Protein AF-A0A803LY29-F1 (afdb_monomer_lite)

Structure (mmCIF, N/CA/C/O backbone):
data_AF-A0A803LY29-F1
#
_entry.id   AF-A0A803LY29-F1
#
loop_
_atom_site.group_PDB
_atom_site.id
_atom_site.type_symbol
_atom_site.label_atom_id
_atom_site.label_alt_id
_atom_site.label_comp_id
_atom_site.label_asym_id
_atom_site.label_entity_id
_atom_site.label_seq_id
_atom_site.pdbx_PDB_ins_code
_atom_site.Cartn_x
_atom_site.Cartn_y
_atom_site.Cartn_z
_atom_site.occupancy
_atom_site.B_iso_or_equiv
_atom_site.auth_seq_id
_atom_site.auth_comp_id
_atom_site.auth_asym_id
_atom_site.auth_atom_id
_atom_site.pdbx_PDB_model_num
ATOM 1 N N . MET A 1 1 ? -9.424 -50.291 46.689 1.00 38.50 1 MET A N 1
ATOM 2 C CA . MET A 1 1 ? -8.824 -49.105 46.039 1.00 38.50 1 MET A CA 1
ATOM 3 C C . MET A 1 1 ? -9.800 -47.953 46.210 1.00 38.50 1 MET A C 1
ATOM 5 O O . MET A 1 1 ? -10.903 -48.041 45.690 1.00 38.50 1 MET A O 1
ATOM 9 N N . ALA A 1 2 ? -9.465 -46.958 47.032 1.00 43.91 2 ALA A N 1
ATOM 10 C CA . ALA A 1 2 ? -10.332 -45.805 47.267 1.00 43.91 2 ALA A CA 1
ATOM 11 C C . ALA A 1 2 ? -10.170 -44.803 46.112 1.00 43.91 2 ALA A C 1
ATOM 13 O O . ALA A 1 2 ? -9.051 -44.412 45.787 1.00 43.91 2 ALA A O 1
ATOM 14 N N . SER A 1 3 ? -11.280 -44.444 45.467 1.00 51.31 3 SER A N 1
ATOM 15 C CA . SER A 1 3 ? -11.329 -43.456 44.386 1.00 51.31 3 SER A CA 1
ATOM 16 C C . SER A 1 3 ? -11.208 -42.050 44.977 1.00 51.31 3 SER A C 1
ATOM 18 O O . SER A 1 3 ? -12.066 -41.623 45.750 1.00 51.31 3 SER A O 1
ATOM 20 N N . TYR A 1 4 ? -10.135 -41.337 44.639 1.00 46.19 4 TYR A N 1
ATOM 21 C CA . TYR A 1 4 ? -9.941 -39.940 45.018 1.00 46.19 4 TYR A CA 1
ATOM 22 C C . TYR A 1 4 ? -10.707 -39.036 44.042 1.00 46.19 4 TYR A C 1
ATOM 24 O O . TYR A 1 4 ? -10.319 -38.890 42.885 1.00 46.19 4 TYR A O 1
ATOM 32 N N . HIS A 1 5 ? -11.793 -38.408 44.502 1.00 52.47 5 HIS A N 1
ATOM 33 C CA . HIS A 1 5 ? -12.461 -37.337 43.759 1.00 52.47 5 HIS A CA 1
ATOM 34 C C . HIS A 1 5 ? -11.762 -35.998 44.014 1.00 52.47 5 HIS A C 1
ATOM 36 O O . HIS A 1 5 ? -11.976 -35.357 45.043 1.00 52.47 5 HIS A O 1
ATOM 42 N N . THR A 1 6 ? -10.968 -35.542 43.048 1.00 51.88 6 THR A N 1
ATOM 43 C CA . THR A 1 6 ? -10.468 -34.163 43.006 1.00 51.88 6 THR A CA 1
ATOM 44 C C . THR A 1 6 ? -11.621 -33.232 42.632 1.00 51.88 6 THR A C 1
ATOM 46 O O . THR A 1 6 ? -11.997 -33.130 41.467 1.00 51.88 6 THR A O 1
ATOM 49 N N . ARG A 1 7 ? -12.219 -32.559 43.622 1.00 51.88 7 ARG A N 1
ATOM 50 C CA . ARG A 1 7 ? -13.145 -31.443 43.383 1.00 51.88 7 ARG A CA 1
ATOM 51 C C . ARG A 1 7 ? -12.328 -30.191 43.065 1.00 51.88 7 ARG A C 1
ATOM 53 O O . ARG A 1 7 ? -11.614 -29.679 43.921 1.00 51.88 7 ARG A O 1
ATOM 60 N N . SER A 1 8 ? -12.423 -29.710 41.832 1.00 51.84 8 SER A N 1
ATOM 61 C CA . SER A 1 8 ? -11.863 -28.430 41.402 1.00 51.84 8 SER A CA 1
ATOM 62 C C . SER A 1 8 ? -12.615 -27.277 42.070 1.00 51.84 8 SER A C 1
ATOM 64 O O . SER A 1 8 ? -13.803 -27.081 41.819 1.00 51.84 8 SER A O 1
ATOM 66 N N . PHE A 1 9 ? -11.925 -26.511 42.912 1.00 40.66 9 PHE A N 1
ATOM 67 C CA . PHE A 1 9 ? -12.423 -25.249 43.448 1.00 40.66 9 PHE A CA 1
ATOM 68 C C . PHE A 1 9 ? -12.192 -24.147 42.410 1.00 40.66 9 PHE A C 1
ATOM 70 O O . PHE A 1 9 ? -11.068 -23.690 42.214 1.00 40.66 9 PHE A O 1
ATOM 77 N N . SER A 1 10 ? -13.250 -23.725 41.723 1.00 50.66 10 SER A N 1
ATOM 78 C CA . SER A 1 10 ? -13.249 -22.468 40.979 1.00 50.66 10 SER A CA 1
ATOM 79 C C . SER A 1 10 ? -13.282 -21.316 41.982 1.00 50.66 10 SER A C 1
ATOM 81 O O . SER A 1 10 ? -14.283 -21.126 42.674 1.00 50.66 10 SER A O 1
ATOM 83 N N . PHE A 1 11 ? -12.185 -20.564 42.084 1.00 45.72 11 PHE A N 1
ATOM 84 C CA . PHE A 1 11 ? -12.182 -19.283 42.788 1.00 45.72 11 PHE A CA 1
ATOM 85 C C . PHE A 1 11 ? -13.190 -18.331 42.121 1.00 45.72 11 PHE A C 1
ATOM 87 O O . PHE A 1 11 ? -13.297 -18.341 40.889 1.00 45.72 11 PHE A O 1
ATOM 94 N N . PRO A 1 12 ? -13.919 -17.498 42.887 1.00 48.72 12 PRO A N 1
ATOM 95 C CA . PRO A 1 12 ? -14.743 -16.457 42.296 1.00 48.72 12 PRO A CA 1
ATOM 96 C C . PRO A 1 12 ? -13.843 -15.543 41.463 1.00 48.72 12 PRO A C 1
ATOM 98 O O . PRO A 1 12 ? -12.815 -15.058 41.941 1.00 48.72 12 PRO A O 1
ATOM 101 N N . SER A 1 13 ? -14.217 -15.314 40.206 1.00 52.94 13 SER A N 1
ATOM 102 C CA . SER A 1 13 ? -13.643 -14.207 39.447 1.00 52.94 13 SER A CA 1
ATOM 103 C C . SER A 1 13 ? -14.128 -12.931 40.125 1.00 52.94 13 SER A C 1
ATOM 105 O O . SER A 1 13 ? -15.310 -12.624 40.043 1.00 52.94 13 SER A O 1
ATOM 107 N N . ASN A 1 14 ? -13.249 -12.232 40.846 1.00 50.88 14 ASN A N 1
ATOM 108 C CA . ASN A 1 14 ? -13.578 -10.925 41.412 1.00 50.88 14 ASN A CA 1
ATOM 109 C C . ASN A 1 14 ? -13.802 -9.953 40.247 1.00 50.88 14 ASN A C 1
ATOM 111 O O . ASN A 1 14 ? -12.846 -9.412 39.680 1.00 50.88 14 ASN A O 1
ATOM 115 N N . SER A 1 15 ? -15.063 -9.791 39.853 1.00 63.12 15 SER A N 1
ATOM 116 C CA . SER A 1 15 ? -15.515 -8.754 38.938 1.00 63.12 15 SER A CA 1
ATOM 117 C C . SER A 1 15 ? -15.101 -7.394 39.490 1.00 63.12 15 SER A C 1
ATOM 119 O O . SER A 1 15 ? -15.119 -7.146 40.694 1.00 63.12 15 SER A O 1
ATOM 121 N N . HIS A 1 16 ? -14.645 -6.505 38.609 1.00 69.81 16 HIS A N 1
ATOM 122 C CA . HIS A 1 16 ? -14.279 -5.154 39.020 1.00 69.81 16 HIS A CA 1
ATOM 123 C C . HIS A 1 16 ? -15.532 -4.446 39.575 1.00 69.81 16 HIS A C 1
ATOM 125 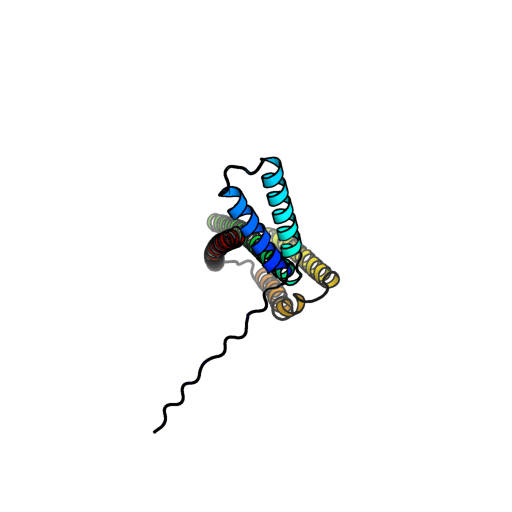O O . HIS A 1 16 ? -16.585 -4.579 38.953 1.00 69.81 16 HIS A O 1
ATOM 131 N N . PRO A 1 17 ? -15.455 -3.655 40.662 1.00 76.81 17 PRO A N 1
ATOM 132 C CA . PRO A 1 17 ? -16.630 -3.015 41.274 1.00 76.81 17 PRO A CA 1
ATOM 133 C C . PRO A 1 17 ? -17.451 -2.170 40.283 1.00 76.81 17 PRO A C 1
ATOM 135 O O . PRO A 1 17 ? -18.675 -2.169 40.316 1.00 76.81 17 PRO A O 1
ATOM 138 N N . VAL A 1 18 ? -16.781 -1.528 39.322 1.00 78.31 18 VAL A N 1
ATOM 139 C CA . VAL A 1 18 ? -17.427 -0.776 38.225 1.00 78.31 18 VAL A CA 1
ATOM 140 C C . VAL A 1 18 ? -18.184 -1.692 37.241 1.00 78.31 18 VAL A C 1
ATOM 142 O O . VAL A 1 18 ? -19.203 -1.294 36.691 1.00 78.31 18 VAL A O 1
ATOM 145 N N . SER A 1 19 ? -17.725 -2.932 37.036 1.00 78.69 19 SER A N 1
ATOM 146 C CA . SER A 1 19 ? -18.429 -3.934 36.217 1.00 78.69 19 SER A CA 1
ATOM 147 C C . SER A 1 19 ? -19.727 -4.379 36.888 1.00 78.69 19 SER A C 1
ATOM 149 O O . SER A 1 19 ? -20.761 -4.461 36.236 1.00 78.69 19 SER A O 1
ATOM 151 N N . GLU A 1 20 ? -19.685 -4.614 38.202 1.00 81.75 20 GLU A N 1
ATOM 152 C CA . GLU A 1 20 ? -20.873 -4.982 38.980 1.00 81.75 20 GLU A CA 1
ATOM 153 C C . GLU A 1 20 ? -21.888 -3.840 39.034 1.00 81.75 20 GLU A C 1
ATOM 155 O O . GLU A 1 20 ? -23.093 -4.071 38.953 1.00 81.75 20 GLU A O 1
ATOM 160 N N . GLN A 1 21 ? -21.413 -2.595 39.123 1.00 83.94 21 GLN A N 1
ATOM 161 C CA . GLN A 1 21 ? -22.268 -1.413 39.086 1.00 83.94 21 GLN A CA 1
ATOM 162 C C . GLN A 1 21 ? -22.980 -1.263 37.733 1.00 83.94 21 GLN A C 1
ATOM 164 O O . GLN A 1 21 ? -24.170 -0.940 37.707 1.00 83.94 21 GLN A O 1
ATOM 169 N N . LEU A 1 22 ? -22.294 -1.554 36.623 1.00 84.25 22 LEU A N 1
ATOM 170 C CA . LEU A 1 22 ? -22.880 -1.551 35.280 1.00 84.25 22 LEU A CA 1
ATOM 171 C C . LEU A 1 22 ? -23.991 -2.608 35.183 1.00 84.25 22 LEU A C 1
ATOM 173 O O . LEU A 1 22 ? -25.126 -2.272 34.836 1.00 84.25 22 LEU A O 1
ATOM 177 N N . ASP A 1 23 ? -23.709 -3.847 35.594 1.00 83.75 23 ASP A N 1
ATOM 178 C CA . ASP A 1 23 ? -24.695 -4.936 35.616 1.00 83.75 23 ASP A CA 1
ATOM 179 C C . ASP A 1 23 ? -25.910 -4.600 36.496 1.00 83.75 23 ASP A C 1
ATOM 181 O O . ASP A 1 23 ? -27.056 -4.878 36.129 1.00 83.75 23 ASP A O 1
ATOM 185 N N . GLN A 1 24 ? -25.697 -3.948 37.642 1.00 86.38 24 GLN A N 1
ATOM 186 C CA . GLN A 1 24 ? -26.779 -3.492 38.517 1.00 86.38 24 GLN A CA 1
ATOM 187 C C . GLN A 1 24 ? -27.657 -2.419 37.860 1.00 86.38 24 GLN A C 1
ATOM 189 O O . GLN A 1 24 ? -28.885 -2.524 37.929 1.00 86.38 24 GLN A O 1
ATOM 194 N N . GLN A 1 25 ? -27.074 -1.408 37.199 1.00 85.38 25 GLN A N 1
ATOM 195 C CA . GLN A 1 25 ? -27.858 -0.386 36.488 1.00 85.38 25 GLN A CA 1
ATOM 196 C C . GLN A 1 25 ? -28.645 -0.989 35.317 1.00 85.38 25 GLN A C 1
ATOM 198 O O . GLN A 1 25 ? -29.806 -0.635 35.102 1.00 85.38 25 GLN A O 1
ATOM 203 N N . LEU A 1 26 ? -28.056 -1.955 34.610 1.00 85.94 26 LEU A N 1
ATOM 204 C CA . LEU A 1 26 ? -28.683 -2.650 33.487 1.00 85.94 26 LEU A CA 1
ATOM 205 C C . LEU A 1 26 ? -29.868 -3.512 33.957 1.00 85.94 26 LEU A C 1
ATOM 207 O O . LEU A 1 26 ? -30.968 -3.424 33.407 1.00 85.94 26 LEU A O 1
ATOM 211 N N . ASN A 1 27 ? -29.692 -4.264 35.046 1.00 85.38 27 ASN A N 1
ATOM 212 C CA . ASN A 1 27 ? -30.761 -5.048 35.672 1.00 85.38 27 ASN A CA 1
ATOM 213 C C . ASN A 1 27 ? -31.883 -4.165 36.240 1.00 85.38 27 ASN A C 1
ATOM 215 O O . ASN A 1 27 ? -33.065 -4.511 36.135 1.00 85.38 27 ASN A O 1
ATOM 219 N N . ARG A 1 28 ? -31.543 -2.995 36.793 1.00 84.81 28 ARG A N 1
ATOM 220 C CA . ARG A 1 28 ? -32.516 -2.013 37.288 1.00 84.81 28 ARG A CA 1
ATOM 221 C C . ARG A 1 28 ? -33.359 -1.418 36.157 1.00 84.81 28 ARG A C 1
ATOM 223 O O . ARG A 1 28 ? -34.580 -1.355 36.293 1.00 84.81 28 ARG A O 1
ATOM 230 N N . LEU A 1 29 ? -32.735 -1.027 35.043 1.00 83.44 29 LEU A N 1
ATOM 231 C CA . LEU A 1 29 ? -33.421 -0.548 33.833 1.00 83.44 29 LEU A CA 1
ATOM 232 C C . LEU A 1 29 ? -34.319 -1.624 33.217 1.00 83.44 29 LEU A C 1
ATOM 234 O O . LEU A 1 29 ? -35.464 -1.359 32.854 1.00 83.44 29 LEU A O 1
ATOM 238 N N . ARG A 1 30 ? -33.828 -2.863 33.154 1.00 84.06 30 ARG A N 1
ATOM 239 C CA . ARG A 1 30 ? -34.608 -3.999 32.656 1.00 84.06 30 ARG A CA 1
ATOM 240 C C . ARG A 1 30 ? -35.841 -4.265 33.522 1.00 84.06 30 ARG A C 1
ATOM 242 O O . ARG A 1 30 ? -36.924 -4.509 32.994 1.00 84.06 30 ARG A O 1
ATOM 249 N N . SER A 1 31 ? -35.697 -4.156 34.842 1.00 81.75 31 SER A N 1
ATOM 250 C CA . SER A 1 31 ? -36.802 -4.316 35.795 1.00 81.75 31 SER A CA 1
ATOM 251 C C . SER A 1 31 ? -37.818 -3.171 35.711 1.00 81.75 31 SER A C 1
ATOM 253 O O . SER A 1 31 ? -39.023 -3.407 35.783 1.00 81.75 31 SER A O 1
ATOM 255 N N . SER A 1 32 ? -37.365 -1.929 35.504 1.00 77.44 32 SER A N 1
ATOM 256 C CA . SER A 1 32 ? -38.250 -0.761 35.385 1.00 77.44 32 SER A CA 1
ATOM 257 C C . SER A 1 32 ? -39.019 -0.710 34.062 1.00 77.44 32 SER A C 1
ATOM 259 O O . SER A 1 32 ? -40.084 -0.090 34.002 1.00 77.44 32 SER A O 1
ATOM 261 N N . GLN A 1 33 ? -38.523 -1.388 33.021 1.00 72.88 33 GLN A N 1
ATOM 262 C CA . GLN A 1 33 ? -39.220 -1.550 31.746 1.00 72.88 33 GLN A CA 1
ATOM 263 C C . GLN A 1 33 ? -40.390 -2.541 31.821 1.00 72.88 33 GLN A C 1
ATOM 265 O O . GLN A 1 33 ? -41.399 -2.325 31.153 1.00 72.88 33 GLN A O 1
ATOM 270 N N . ALA A 1 34 ? -40.281 -3.586 32.646 1.00 69.81 34 ALA A N 1
ATOM 271 C CA . ALA A 1 34 ? -41.358 -4.555 32.867 1.00 69.81 34 ALA A CA 1
ATOM 272 C C . ALA A 1 34 ? -42.511 -3.994 33.727 1.00 69.81 34 ALA A C 1
ATOM 274 O O . ALA A 1 34 ? -43.627 -4.506 33.678 1.00 69.81 34 ALA A O 1
ATOM 275 N N . ALA A 1 35 ? -42.262 -2.933 34.500 1.00 63.16 35 ALA A N 1
ATOM 276 C CA . ALA A 1 35 ? -43.269 -2.275 35.324 1.00 63.16 35 ALA A CA 1
ATOM 277 C C . ALA A 1 35 ? -44.030 -1.196 34.528 1.00 63.16 35 ALA A C 1
ATOM 279 O O . ALA A 1 35 ? -43.459 -0.178 34.133 1.00 63.16 35 ALA A O 1
ATOM 280 N N . SER A 1 36 ? -45.342 -1.374 34.339 1.00 58.62 36 SER A N 1
ATOM 281 C CA . SER A 1 36 ? -46.211 -0.433 33.603 1.00 58.62 36 SER A CA 1
ATOM 282 C C . SER A 1 36 ? -46.410 0.942 34.269 1.00 58.62 36 SER A C 1
ATOM 284 O O . SER A 1 36 ? -47.064 1.800 33.687 1.00 58.62 36 SER A O 1
ATOM 286 N N . THR A 1 37 ? -45.861 1.182 35.465 1.00 60.38 37 THR A N 1
ATOM 287 C CA . THR A 1 37 ? -46.111 2.380 36.294 1.00 60.38 37 THR A CA 1
ATOM 288 C C . THR A 1 37 ? -44.952 3.385 36.349 1.00 60.38 37 THR A C 1
ATOM 290 O O . THR A 1 37 ? -45.083 4.430 36.985 1.00 60.38 37 THR A O 1
ATOM 293 N N . SER A 1 38 ? -43.811 3.114 35.706 1.00 67.19 38 SER A N 1
ATOM 294 C CA . SER A 1 38 ? -42.634 3.995 35.769 1.00 67.19 38 SER A CA 1
ATOM 295 C C . SER A 1 38 ? -42.762 5.211 34.835 1.00 67.19 38 SER A C 1
ATOM 297 O O . SER A 1 38 ? -43.012 5.079 33.633 1.00 67.19 38 SER A O 1
ATOM 299 N N . SER A 1 39 ? -42.578 6.418 35.386 1.00 77.62 39 SER A N 1
ATOM 300 C CA . SER A 1 39 ? -42.649 7.673 34.625 1.00 77.62 39 SER A CA 1
ATOM 301 C C . SER A 1 39 ? -41.513 7.769 33.601 1.00 77.62 39 SER A C 1
ATOM 303 O O . SER A 1 39 ? -40.405 7.276 33.832 1.00 77.62 39 SER A O 1
ATOM 305 N N . LEU A 1 40 ? -41.745 8.476 32.491 1.00 81.06 40 LEU A N 1
ATOM 306 C CA . LEU A 1 40 ? -40.713 8.727 31.474 1.00 81.06 40 LEU A CA 1
ATOM 307 C C . LEU A 1 40 ? -39.451 9.376 32.065 1.00 81.06 40 LEU A C 1
ATOM 309 O O . LEU A 1 40 ? -38.340 9.013 31.690 1.00 81.06 40 LEU A O 1
ATOM 313 N N . THR A 1 41 ? -39.609 10.273 33.041 1.00 81.56 41 THR A N 1
ATOM 314 C CA . THR A 1 41 ? -38.492 10.930 33.737 1.00 81.56 41 THR A CA 1
ATOM 315 C C . THR A 1 41 ? -37.609 9.941 34.499 1.00 81.56 41 THR A C 1
ATOM 317 O O . THR A 1 41 ? -36.389 10.046 34.425 1.00 81.56 41 THR A O 1
ATOM 320 N N . SER A 1 42 ? -38.199 8.936 35.155 1.00 79.62 42 SER A N 1
ATOM 321 C CA . SER A 1 42 ? -37.455 7.896 35.883 1.00 79.62 42 SER A CA 1
ATOM 322 C C . SER A 1 42 ? -36.725 6.903 34.964 1.00 79.62 42 SER A C 1
ATOM 324 O O . SER A 1 42 ? -35.670 6.377 35.320 1.00 79.62 42 SER A O 1
ATOM 326 N N . LYS A 1 43 ? -37.251 6.671 33.751 1.00 82.75 43 LYS A N 1
ATOM 327 C CA . LYS A 1 43 ? -36.581 5.865 32.716 1.00 82.75 43 LYS A CA 1
ATOM 328 C C . LYS A 1 43 ? -35.385 6.606 32.119 1.00 82.75 43 LYS A C 1
ATOM 330 O O . LYS A 1 43 ? -34.317 6.018 31.979 1.00 82.75 43 LYS A O 1
ATOM 335 N N . LEU A 1 44 ? -35.550 7.896 31.816 1.00 84.12 44 LEU A N 1
ATOM 336 C CA . LEU A 1 44 ? -34.475 8.746 31.294 1.00 84.12 44 LEU A CA 1
ATOM 337 C C . LEU A 1 44 ? -33.352 8.951 32.318 1.00 84.12 44 LEU A C 1
ATOM 339 O O . LEU A 1 44 ? -32.183 8.910 31.942 1.00 84.12 44 LEU A O 1
ATOM 343 N N . SER A 1 45 ? -33.678 9.110 33.605 1.00 86.00 45 SER A N 1
ATOM 344 C CA . SER A 1 45 ? -32.658 9.197 34.655 1.00 86.00 45 SER A CA 1
ATOM 345 C C . SER A 1 45 ? -31.875 7.890 34.796 1.00 86.00 45 SER A C 1
ATOM 347 O O . SER A 1 45 ? -30.652 7.926 34.832 1.00 86.00 45 SER A O 1
ATOM 349 N N . GLY A 1 46 ? -32.556 6.736 34.781 1.00 85.56 46 GLY A N 1
ATOM 350 C CA . GLY A 1 46 ? -31.885 5.432 34.814 1.00 85.56 46 GLY A CA 1
ATOM 351 C C . GLY A 1 46 ? -30.969 5.207 33.608 1.00 85.56 46 GLY A C 1
ATOM 352 O O . GLY A 1 46 ? -29.861 4.704 33.767 1.00 85.56 46 GLY A O 1
ATOM 353 N N . LEU A 1 47 ? -31.396 5.630 32.412 1.00 87.31 47 LEU A N 1
ATOM 354 C CA . LEU A 1 47 ? -30.568 5.576 31.205 1.00 87.31 47 LEU A CA 1
ATOM 355 C C . LEU A 1 47 ? -29.317 6.450 31.349 1.00 87.31 47 LEU A C 1
ATOM 357 O O . LEU A 1 47 ? -28.216 6.000 31.055 1.00 87.31 47 LEU A O 1
ATOM 361 N N . ASN A 1 48 ? -29.474 7.676 31.845 1.00 88.81 48 ASN A N 1
ATOM 362 C CA . ASN A 1 48 ? -28.358 8.586 32.086 1.00 88.81 48 ASN A CA 1
ATOM 363 C C . ASN A 1 48 ? -27.351 8.022 33.106 1.00 88.81 48 ASN A C 1
ATOM 365 O O . ASN A 1 48 ? -26.143 8.124 32.901 1.00 88.81 48 ASN A O 1
ATOM 369 N N . ASP A 1 49 ? -27.834 7.385 34.175 1.00 88.81 49 ASP A N 1
ATOM 370 C CA . ASP A 1 49 ? -26.982 6.744 35.183 1.00 88.81 49 ASP A CA 1
ATOM 371 C C . ASP A 1 49 ? -26.229 5.530 34.610 1.00 88.81 49 ASP A C 1
ATOM 373 O O . ASP A 1 49 ? -25.052 5.329 34.918 1.00 88.81 49 ASP A O 1
ATOM 377 N N . LEU A 1 50 ? -26.862 4.759 33.716 1.00 89.12 50 LEU A N 1
ATOM 378 C CA . LEU A 1 50 ? -26.193 3.691 32.969 1.00 89.12 50 LEU A CA 1
ATOM 379 C C . LEU A 1 50 ? -25.094 4.251 32.056 1.00 89.12 50 LEU A C 1
ATOM 381 O O . LEU A 1 50 ? -23.985 3.723 32.067 1.00 89.12 50 LEU A O 1
ATOM 385 N N . TYR A 1 51 ? -25.366 5.323 31.304 1.00 86.81 51 TYR A N 1
ATOM 386 C CA . TYR A 1 51 ? -24.366 5.950 30.430 1.00 86.81 51 TYR A CA 1
ATOM 387 C C . TYR A 1 51 ? -23.155 6.473 31.212 1.00 86.81 51 TYR A C 1
ATOM 389 O O . TYR A 1 51 ? -22.026 6.245 30.783 1.00 86.81 51 TYR A O 1
ATOM 397 N N . LYS A 1 52 ? -23.361 7.081 32.389 1.00 90.00 52 LYS A N 1
ATOM 398 C CA . LYS A 1 52 ? -22.257 7.460 33.290 1.00 90.00 52 LYS A CA 1
ATOM 399 C C . LYS A 1 52 ? -21.434 6.252 33.734 1.00 90.00 52 LYS A C 1
ATOM 401 O O . LYS A 1 52 ? -20.210 6.300 33.722 1.00 90.00 52 LYS A O 1
ATOM 406 N N . CYS A 1 53 ? -22.099 5.154 34.091 1.00 85.94 53 CYS A N 1
ATOM 407 C CA . CYS A 1 53 ? -21.420 3.939 34.533 1.00 85.94 53 CYS A CA 1
ATOM 408 C C . CYS A 1 53 ? -20.619 3.274 33.396 1.00 85.94 53 CYS A C 1
ATOM 410 O O . CYS A 1 53 ? -19.504 2.804 33.611 1.00 85.94 53 CYS A O 1
ATOM 412 N N . VAL A 1 54 ? -21.144 3.293 32.166 1.00 86.50 54 VAL A N 1
ATOM 413 C CA . VAL A 1 54 ? -20.424 2.848 30.961 1.00 86.50 54 VAL A CA 1
ATOM 414 C C . VAL A 1 54 ? -19.212 3.736 30.686 1.00 86.50 54 VAL A C 1
ATOM 416 O O . VAL A 1 54 ? -18.142 3.221 30.374 1.00 86.50 54 VAL A O 1
ATOM 419 N N . GLU A 1 55 ? -19.341 5.054 30.825 1.00 85.56 55 GLU A N 1
ATOM 420 C CA . GLU A 1 55 ? -18.223 5.983 30.656 1.00 85.56 55 GLU A CA 1
ATOM 421 C C . GLU A 1 55 ? -17.103 5.719 31.676 1.00 85.56 55 GLU A C 1
ATOM 423 O O . GLU A 1 55 ? -15.945 5.558 31.287 1.00 85.56 55 GLU A O 1
ATOM 428 N N . GLU A 1 56 ? -17.438 5.563 32.959 1.00 87.38 56 GLU A N 1
ATOM 429 C CA . GLU A 1 56 ? -16.481 5.178 34.008 1.00 87.38 56 GLU A CA 1
ATOM 430 C C . GLU A 1 56 ? -15.837 3.809 33.733 1.00 87.38 56 GLU A C 1
ATOM 432 O O . GLU A 1 56 ? -14.630 3.625 33.922 1.00 87.38 56 GLU A O 1
ATOM 437 N N . PHE A 1 57 ? -16.613 2.847 33.226 1.00 83.69 57 PHE A N 1
ATOM 438 C CA . PHE A 1 57 ? -16.107 1.536 32.829 1.00 83.69 57 PHE A CA 1
ATOM 439 C C . PHE A 1 57 ? -15.128 1.626 31.650 1.00 83.69 57 PHE A C 1
ATOM 441 O O . PHE A 1 57 ? -14.091 0.959 31.648 1.00 83.69 57 PHE A O 1
ATOM 448 N N . LEU A 1 58 ? -15.405 2.463 30.650 1.00 82.19 58 LEU A N 1
ATOM 449 C CA . LEU A 1 58 ? -14.512 2.686 29.510 1.00 82.19 58 LEU A CA 1
ATOM 450 C C . LEU A 1 58 ? -13.227 3.421 29.914 1.00 82.19 58 LEU A C 1
ATOM 452 O O . LEU A 1 58 ? -12.171 3.158 29.337 1.00 82.19 58 LEU A O 1
ATOM 456 N N . GLN A 1 59 ? -13.287 4.290 30.928 1.00 84.00 59 GLN A N 1
ATOM 457 C CA . GLN A 1 59 ? -12.123 4.998 31.469 1.00 84.00 59 GLN A CA 1
ATOM 458 C C . GLN A 1 59 ? -11.160 4.098 32.260 1.00 84.00 59 GLN A C 1
ATOM 460 O O . GLN A 1 59 ? -10.027 4.504 32.528 1.00 84.00 59 GLN A O 1
ATOM 465 N N . LEU A 1 60 ? -11.551 2.863 32.602 1.00 85.62 60 LEU A N 1
ATOM 466 C CA . LEU A 1 60 ? -10.659 1.924 33.282 1.00 85.62 60 LEU A CA 1
ATOM 467 C C . LEU A 1 60 ? -9.376 1.697 32.461 1.00 85.62 60 LEU A C 1
ATOM 469 O O . LEU A 1 60 ? -9.460 1.382 31.270 1.00 85.62 60 LEU A O 1
ATOM 473 N N . PRO A 1 61 ? -8.176 1.735 33.080 1.00 79.38 61 PRO A N 1
ATOM 474 C CA . PRO A 1 61 ? -6.906 1.638 32.355 1.00 79.38 61 PRO A CA 1
ATOM 475 C C . PRO A 1 61 ? -6.772 0.387 31.480 1.00 79.38 61 PRO A C 1
ATOM 477 O O . PRO A 1 61 ? -6.091 0.409 30.458 1.00 79.38 61 PRO A O 1
ATOM 480 N N . LYS A 1 62 ? -7.405 -0.723 31.882 1.00 77.12 62 LYS A N 1
ATOM 481 C CA . LYS A 1 62 ? -7.426 -1.966 31.098 1.00 77.12 62 LYS A CA 1
ATOM 482 C C . LYS A 1 62 ? -8.215 -1.792 29.796 1.00 77.12 62 LYS A C 1
ATOM 484 O O . LYS A 1 62 ? -7.734 -2.204 28.747 1.00 77.12 62 LYS A O 1
ATOM 489 N N . ASN A 1 63 ? -9.365 -1.128 29.858 1.00 76.75 63 ASN A N 1
ATOM 490 C CA . ASN A 1 63 ? -10.262 -0.925 28.724 1.00 76.75 63 ASN A CA 1
ATOM 491 C C . ASN A 1 63 ? -9.736 0.177 27.792 1.00 76.75 63 ASN A C 1
ATOM 493 O O . ASN A 1 63 ? -9.693 -0.029 26.580 1.00 76.75 63 ASN A O 1
ATOM 497 N N . GLN A 1 64 ? -9.204 1.278 28.341 1.00 80.06 64 GLN A N 1
ATOM 498 C CA . GLN A 1 64 ? -8.505 2.304 27.553 1.00 80.06 64 GLN A CA 1
ATOM 499 C C . GLN A 1 64 ? -7.319 1.736 26.773 1.00 80.06 64 GLN A C 1
ATOM 501 O O . GLN A 1 64 ? -7.140 2.077 25.605 1.00 80.06 64 GLN A O 1
ATOM 506 N N . LYS A 1 65 ? -6.510 0.859 27.385 1.00 77.62 65 LYS A N 1
ATOM 507 C CA . LYS A 1 65 ? -5.402 0.197 26.682 1.00 77.62 65 LYS A CA 1
ATOM 508 C C . LYS A 1 65 ? -5.901 -0.669 25.527 1.00 77.62 65 LYS A C 1
ATOM 510 O O . LYS A 1 65 ? -5.357 -0.549 24.435 1.00 77.62 65 LYS A O 1
ATOM 515 N N . THR A 1 66 ? -6.943 -1.475 25.732 1.00 76.56 66 THR A N 1
ATOM 516 C CA . THR A 1 66 ? -7.526 -2.314 24.671 1.00 76.56 66 THR A CA 1
ATOM 517 C C . THR A 1 66 ? -8.081 -1.479 23.513 1.00 76.56 66 THR A C 1
ATOM 519 O O . THR A 1 66 ? -7.798 -1.783 22.356 1.00 76.56 66 THR A O 1
ATOM 522 N N . VAL A 1 67 ? -8.811 -0.396 23.806 1.00 78.19 67 VAL A N 1
ATOM 523 C CA . VAL A 1 67 ? -9.365 0.519 22.788 1.00 78.19 67 VAL A CA 1
ATOM 524 C C . VAL A 1 67 ? -8.260 1.285 22.056 1.00 78.19 67 VAL A C 1
ATOM 526 O O . VAL A 1 67 ? -8.291 1.417 20.836 1.00 78.19 67 VAL A O 1
ATOM 529 N N . SER A 1 68 ? -7.238 1.753 22.772 1.00 80.50 68 SER A N 1
ATOM 530 C CA . SER A 1 68 ? -6.104 2.451 22.151 1.00 80.50 68 SER A CA 1
ATOM 531 C C . SER A 1 68 ? -5.302 1.512 21.249 1.00 80.50 68 SER A C 1
ATOM 533 O O . SER A 1 68 ? -4.877 1.896 20.161 1.00 80.50 68 SER A O 1
ATOM 535 N N . GLN A 1 69 ? -5.118 0.259 21.675 1.00 80.94 69 GLN A N 1
ATOM 536 C CA . GLN A 1 69 ? -4.437 -0.766 20.891 1.00 80.94 69 GLN A CA 1
ATOM 537 C C . GLN A 1 69 ? -5.227 -1.119 19.625 1.00 80.94 69 GLN A C 1
ATOM 539 O O . GLN A 1 69 ? -4.630 -1.243 18.557 1.00 80.94 69 GLN A O 1
ATOM 544 N N . SER A 1 70 ? -6.555 -1.236 19.704 1.00 82.12 70 SER A N 1
ATOM 545 C CA . SER A 1 70 ? -7.390 -1.515 18.532 1.00 82.12 70 SER A CA 1
ATOM 546 C C . SER A 1 70 ? -7.391 -0.350 17.533 1.00 82.12 70 SER A C 1
ATOM 548 O O . SER A 1 70 ? -7.239 -0.575 16.330 1.00 82.12 70 SER A O 1
ATOM 550 N N . GLN A 1 71 ? -7.444 0.896 18.017 1.00 86.81 71 GLN A N 1
ATOM 551 C CA . GLN A 1 71 ? -7.284 2.098 17.191 1.00 86.81 71 GLN A CA 1
ATOM 552 C C . GLN A 1 71 ? -5.906 2.162 16.526 1.00 86.81 71 GLN A C 1
ATOM 554 O O . GLN A 1 71 ? -5.819 2.438 15.333 1.00 86.81 71 GLN A O 1
ATOM 559 N N . GLN A 1 72 ? -4.832 1.848 17.255 1.00 87.31 72 GLN A N 1
ATOM 560 C CA . GLN A 1 72 ? -3.476 1.824 16.704 1.00 87.31 72 GLN A CA 1
ATOM 561 C C . GLN A 1 72 ? -3.313 0.751 15.616 1.00 87.31 72 GLN A C 1
ATOM 563 O O . GLN A 1 72 ? -2.657 0.991 14.602 1.00 87.31 72 GLN A O 1
ATOM 568 N N . VAL A 1 73 ? -3.918 -0.426 15.798 1.00 88.50 73 VAL A N 1
ATOM 569 C CA . VAL A 1 73 ? -3.924 -1.496 14.786 1.00 88.50 73 VAL A CA 1
ATOM 570 C C . VAL A 1 73 ? -4.703 -1.062 13.543 1.00 88.50 73 VAL A C 1
ATOM 572 O O . VAL A 1 73 ? -4.235 -1.266 12.420 1.00 88.50 73 VAL A O 1
ATOM 575 N N . LEU A 1 74 ? -5.862 -0.422 13.721 1.00 90.31 74 LEU A N 1
ATOM 576 C CA . LEU A 1 74 ? -6.637 0.133 12.614 1.00 90.31 74 LEU A CA 1
ATOM 577 C C . LEU A 1 74 ? -5.855 1.224 11.873 1.00 90.31 74 LEU A C 1
ATOM 579 O O . LEU A 1 74 ? -5.787 1.170 10.647 1.00 90.31 74 LEU A O 1
ATOM 583 N N . ASP A 1 75 ? -5.234 2.171 12.569 1.00 90.88 75 ASP A N 1
ATOM 584 C CA . ASP A 1 75 ? -4.406 3.209 11.943 1.00 90.88 75 ASP A CA 1
ATOM 585 C C . ASP A 1 75 ? -3.229 2.596 11.167 1.00 90.88 75 ASP A C 1
ATOM 587 O O . ASP A 1 75 ? -3.025 2.884 9.987 1.00 90.88 75 ASP A O 1
ATOM 591 N N . GLY A 1 76 ? -2.529 1.634 11.775 1.00 91.12 76 GLY A N 1
ATOM 592 C CA . GLY A 1 76 ? -1.460 0.884 11.117 1.00 91.12 76 GLY A CA 1
ATOM 593 C C . GLY A 1 76 ? -1.926 0.171 9.842 1.00 91.12 76 GLY A C 1
ATOM 594 O O . GLY A 1 76 ? -1.252 0.250 8.816 1.00 91.12 76 GLY A O 1
ATOM 595 N N . SER A 1 77 ? -3.096 -0.478 9.875 1.00 91.25 77 SER A N 1
ATOM 596 C CA . SER A 1 77 ? -3.665 -1.151 8.699 1.00 91.25 77 SER A CA 1
ATOM 597 C C . SER A 1 77 ? -4.000 -0.180 7.562 1.00 91.25 77 SER A C 1
ATOM 599 O O . SER A 1 77 ? -3.764 -0.507 6.403 1.00 91.25 77 SER A O 1
ATOM 601 N N . LEU A 1 78 ? -4.503 1.018 7.882 1.00 93.75 78 LEU A N 1
ATOM 602 C CA . LEU A 1 78 ? -4.816 2.048 6.891 1.00 93.75 78 LEU A CA 1
ATOM 603 C C . LEU A 1 78 ? -3.540 2.541 6.207 1.00 93.75 78 LEU A C 1
ATOM 605 O O . LEU A 1 78 ? -3.454 2.540 4.985 1.00 93.75 78 LEU A O 1
ATOM 609 N N . ARG A 1 79 ? -2.503 2.832 6.997 1.00 94.94 79 ARG A N 1
ATOM 610 C CA . ARG A 1 79 ? -1.202 3.250 6.465 1.00 94.94 79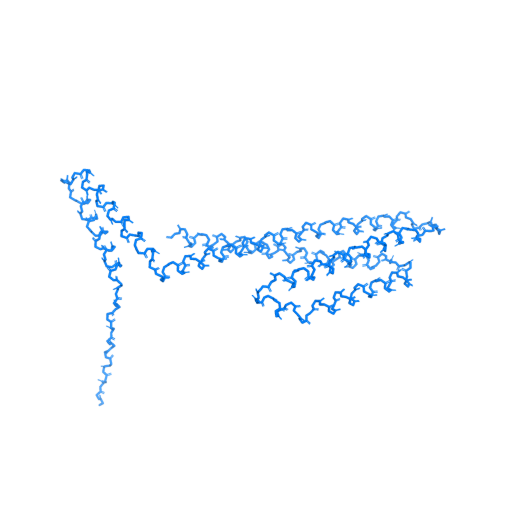 ARG A CA 1
ATOM 611 C C . ARG A 1 79 ? -0.584 2.205 5.536 1.00 94.94 79 ARG A C 1
ATOM 613 O O . ARG A 1 79 ? 0.047 2.569 4.549 1.00 94.94 79 ARG A O 1
ATOM 620 N N . LEU A 1 80 ? -0.748 0.912 5.829 1.00 93.06 80 LEU A N 1
ATOM 621 C CA . LEU A 1 80 ? -0.285 -0.160 4.940 1.00 93.06 80 LEU A CA 1
ATOM 622 C C . LEU A 1 80 ? -1.055 -0.183 3.614 1.00 93.06 80 LEU A C 1
ATOM 624 O O . LEU A 1 80 ? -0.439 -0.373 2.568 1.00 93.06 80 LEU A O 1
ATOM 628 N N . ILE A 1 81 ? -2.372 0.035 3.648 1.00 96.06 81 ILE A N 1
ATOM 629 C CA . ILE A 1 81 ? -3.216 0.143 2.448 1.00 96.06 81 ILE A CA 1
ATOM 630 C C . ILE A 1 81 ? -2.758 1.324 1.582 1.00 96.06 81 ILE A C 1
ATOM 632 O O . ILE A 1 81 ? -2.561 1.145 0.381 1.00 96.06 81 ILE A O 1
ATOM 636 N N . ASP A 1 82 ? -2.506 2.488 2.185 1.00 95.44 82 ASP A N 1
ATOM 637 C CA . ASP A 1 82 ? -2.046 3.688 1.472 1.00 95.44 82 ASP A CA 1
ATOM 638 C C . ASP A 1 82 ? -0.675 3.480 0.816 1.00 95.44 82 ASP A C 1
ATOM 640 O O . ASP A 1 82 ? -0.460 3.865 -0.337 1.00 95.44 82 ASP A O 1
ATOM 644 N N . ILE A 1 83 ? 0.254 2.828 1.528 1.00 92.94 83 ILE A N 1
ATOM 645 C CA . ILE A 1 83 ? 1.567 2.457 0.983 1.00 92.94 83 ILE A CA 1
ATOM 646 C C . ILE A 1 83 ? 1.389 1.528 -0.216 1.00 92.94 83 ILE A C 1
ATOM 648 O O . ILE A 1 83 ? 2.003 1.762 -1.250 1.00 92.94 83 ILE A O 1
ATOM 652 N N . CYS A 1 84 ? 0.533 0.510 -0.106 1.00 92.38 84 CYS A N 1
ATOM 653 C CA . CYS A 1 84 ? 0.277 -0.407 -1.212 1.00 92.38 84 CYS A CA 1
ATOM 654 C C . CYS A 1 84 ? -0.319 0.321 -2.418 1.00 92.38 84 CYS A C 1
ATOM 656 O O . CYS A 1 84 ? 0.156 0.113 -3.528 1.00 92.38 84 CYS A O 1
ATOM 658 N N . SER A 1 85 ? -1.291 1.213 -2.208 1.00 93.75 85 SER A N 1
ATOM 659 C CA . SER A 1 85 ? -1.859 2.033 -3.284 1.00 93.75 85 SER A CA 1
ATOM 660 C C . SER A 1 85 ? -0.776 2.860 -3.977 1.00 93.75 85 SER A C 1
ATOM 662 O O . SER A 1 85 ? -0.580 2.742 -5.181 1.00 93.75 85 SER A O 1
ATOM 664 N N . THR A 1 86 ? 0.004 3.612 -3.197 1.00 94.31 86 THR A N 1
ATOM 665 C CA . THR A 1 86 ? 1.071 4.475 -3.725 1.00 94.31 86 THR A CA 1
ATOM 666 C C . THR A 1 86 ? 2.137 3.664 -4.467 1.00 94.31 86 THR A C 1
ATOM 668 O O . THR A 1 86 ? 2.627 4.073 -5.517 1.00 94.31 86 THR A O 1
ATOM 671 N N . SER A 1 87 ? 2.520 2.500 -3.936 1.00 90.38 87 SER A N 1
ATOM 672 C CA . SER A 1 87 ? 3.491 1.615 -4.577 1.00 90.38 87 SER A CA 1
ATOM 673 C C . SER A 1 87 ? 2.979 1.078 -5.914 1.00 90.38 87 SER A C 1
ATOM 675 O O . SER A 1 87 ? 3.758 1.031 -6.863 1.00 90.38 87 SER A O 1
ATOM 677 N N . ARG A 1 88 ? 1.689 0.743 -6.027 1.00 95.50 88 ARG A N 1
ATOM 678 C CA . ARG A 1 88 ? 1.085 0.334 -7.303 1.00 95.50 88 ARG A CA 1
ATOM 679 C C . ARG A 1 88 ? 1.077 1.462 -8.325 1.00 95.50 88 ARG A C 1
ATOM 681 O O . ARG A 1 88 ? 1.448 1.227 -9.470 1.00 95.50 88 ARG A O 1
ATOM 688 N N . ASP A 1 89 ? 0.757 2.685 -7.911 1.00 94.62 89 ASP A N 1
ATOM 689 C CA . ASP A 1 89 ? 0.802 3.850 -8.803 1.00 94.62 89 ASP A CA 1
ATOM 690 C C . ASP A 1 89 ? 2.219 4.061 -9.367 1.00 94.62 89 ASP A C 1
ATOM 692 O O . ASP A 1 89 ? 2.407 4.287 -10.563 1.00 94.62 89 ASP A O 1
ATOM 696 N N . VAL A 1 90 ? 3.248 3.904 -8.526 1.00 89.25 90 VAL A N 1
ATOM 697 C CA . VAL A 1 90 ? 4.656 3.984 -8.950 1.00 89.25 90 VAL A CA 1
ATOM 698 C C . VAL A 1 90 ? 5.035 2.850 -9.908 1.00 89.25 90 VAL A C 1
ATOM 700 O O . VAL A 1 90 ? 5.762 3.089 -10.878 1.00 89.25 90 VAL A O 1
ATOM 703 N N . LEU A 1 91 ? 4.565 1.623 -9.667 1.00 89.38 91 LEU A N 1
ATOM 704 C CA . LEU A 1 91 ? 4.806 0.486 -10.563 1.00 89.38 91 LEU A CA 1
ATOM 705 C C . LEU A 1 91 ? 4.106 0.681 -11.912 1.00 89.38 91 LEU A C 1
ATOM 707 O O . LEU A 1 91 ? 4.717 0.416 -12.946 1.00 89.38 91 LEU A O 1
ATOM 711 N N . ALA A 1 92 ? 2.887 1.224 -11.919 1.00 92.00 92 ALA A N 1
ATOM 712 C CA . ALA A 1 92 ? 2.155 1.555 -13.137 1.00 92.00 92 ALA A CA 1
ATOM 713 C C . ALA A 1 92 ? 2.912 2.587 -13.985 1.00 92.00 92 ALA A C 1
ATOM 715 O O . ALA A 1 92 ? 3.151 2.351 -15.171 1.00 92.00 92 ALA A O 1
ATOM 716 N N . VAL A 1 93 ? 3.387 3.675 -13.365 1.00 91.44 93 VAL A N 1
ATOM 717 C CA . VAL A 1 93 ? 4.241 4.665 -14.043 1.00 91.44 93 VAL A CA 1
ATOM 718 C C . VAL A 1 93 ? 5.521 4.009 -14.565 1.00 91.44 93 VAL A C 1
ATOM 720 O O . VAL A 1 93 ? 5.917 4.237 -15.704 1.00 91.44 93 VAL A O 1
ATOM 723 N N . SER A 1 94 ? 6.168 3.157 -13.768 1.00 80.69 94 SER A N 1
ATOM 724 C CA . SER A 1 94 ? 7.403 2.470 -14.175 1.00 80.69 94 SER A CA 1
ATOM 725 C C . SER A 1 94 ? 7.186 1.566 -15.393 1.00 80.69 94 SER A C 1
ATOM 727 O O . SER A 1 94 ? 8.005 1.567 -16.314 1.00 80.69 94 SER A O 1
ATOM 729 N N . LYS A 1 95 ? 6.060 0.844 -15.434 1.00 86.62 95 LYS A N 1
ATOM 730 C CA . LYS A 1 95 ? 5.661 0.003 -16.566 1.00 86.62 95 LYS A CA 1
ATOM 731 C C . LYS A 1 95 ? 5.427 0.832 -17.829 1.00 86.62 95 LYS A C 1
ATOM 733 O O . LYS A 1 95 ? 5.946 0.483 -18.886 1.00 86.62 95 LYS A O 1
ATOM 738 N N . GLU A 1 96 ? 4.737 1.965 -17.717 1.00 85.69 96 GLU A N 1
ATOM 739 C CA . GLU A 1 96 ? 4.530 2.889 -18.839 1.00 85.69 96 GLU A CA 1
ATOM 740 C C . GLU A 1 96 ? 5.864 3.412 -19.399 1.00 85.69 96 GLU A C 1
ATOM 742 O O . GLU A 1 96 ? 6.093 3.397 -20.609 1.00 85.69 96 GLU A O 1
ATOM 747 N N . GLN A 1 97 ? 6.790 3.822 -18.526 1.00 81.19 97 GLN A N 1
ATOM 748 C CA . GLN A 1 97 ? 8.111 4.300 -18.947 1.00 81.19 97 GLN A CA 1
ATOM 749 C C . GLN A 1 97 ? 8.908 3.209 -19.674 1.00 81.19 97 GLN A C 1
ATOM 751 O O . GLN A 1 97 ? 9.530 3.478 -20.703 1.00 81.19 97 GLN A O 1
ATOM 756 N N . ILE A 1 98 ? 8.854 1.967 -19.190 1.00 81.31 98 ILE A N 1
ATOM 757 C CA . ILE A 1 98 ? 9.488 0.821 -19.849 1.00 81.31 98 ILE A CA 1
ATOM 758 C C . ILE A 1 98 ? 8.885 0.581 -21.235 1.00 81.31 98 ILE A C 1
ATOM 760 O O . ILE A 1 98 ? 9.628 0.450 -22.209 1.00 81.31 98 ILE A O 1
ATOM 764 N N . GLN A 1 99 ? 7.558 0.590 -21.354 1.00 84.62 99 GLN A N 1
ATOM 765 C CA . GLN A 1 99 ? 6.868 0.411 -22.634 1.00 84.62 99 GLN A CA 1
ATOM 766 C C . GLN A 1 99 ? 7.184 1.537 -23.626 1.00 84.62 99 GLN A C 1
ATOM 768 O O . GLN A 1 99 ? 7.373 1.279 -24.820 1.00 84.62 99 GLN A O 1
ATOM 773 N N . ASN A 1 100 ? 7.323 2.773 -23.142 1.00 82.31 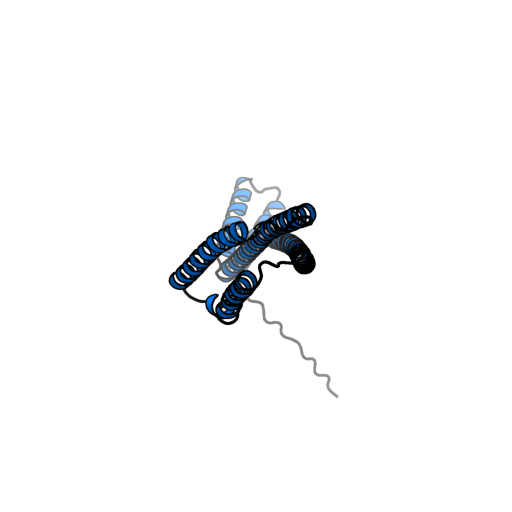100 ASN A N 1
ATOM 774 C CA . ASN A 1 100 ? 7.759 3.910 -23.947 1.00 82.31 100 ASN A CA 1
ATOM 775 C C . ASN A 1 100 ? 9.182 3.707 -24.482 1.00 82.31 100 ASN A C 1
ATOM 777 O O . ASN A 1 100 ? 9.406 3.855 -25.686 1.00 82.31 100 ASN A O 1
ATOM 781 N N . ILE A 1 101 ? 10.127 3.292 -23.631 1.00 73.00 101 ILE A N 1
ATOM 782 C CA . ILE A 1 101 ? 11.507 2.991 -24.046 1.00 73.00 101 ILE A CA 1
ATOM 783 C C . ILE A 1 101 ? 11.519 1.843 -25.064 1.00 73.00 101 ILE A C 1
ATOM 785 O O . ILE A 1 101 ? 12.145 1.970 -26.115 1.00 73.00 101 ILE A O 1
ATOM 789 N N . GLN A 1 102 ? 10.771 0.762 -24.819 1.00 76.19 102 GLN A N 1
ATOM 790 C CA . GLN A 1 102 ? 10.634 -0.344 -25.770 1.00 76.19 102 GLN A CA 1
ATOM 791 C C . GLN A 1 102 ? 10.070 0.128 -27.120 1.00 76.19 102 GLN A C 1
ATOM 793 O O . GLN A 1 102 ? 10.535 -0.298 -28.174 1.00 76.19 102 GLN A O 1
ATOM 798 N N . SER A 1 103 ? 9.066 1.009 -27.113 1.00 76.31 103 SER A N 1
ATOM 799 C CA . SER A 1 103 ? 8.465 1.576 -28.326 1.00 76.31 103 SER A CA 1
ATOM 800 C C . SER A 1 103 ? 9.455 2.437 -29.112 1.00 76.31 103 SER A C 1
ATOM 802 O O . SER A 1 103 ? 9.525 2.342 -30.339 1.00 76.31 103 SER A O 1
ATOM 804 N N . VAL A 1 104 ? 10.248 3.266 -28.429 1.00 70.31 104 VAL A N 1
ATOM 805 C CA . VAL A 1 104 ? 11.316 4.055 -29.062 1.00 70.31 104 VAL A CA 1
ATOM 806 C C . VAL A 1 104 ? 12.377 3.135 -29.664 1.00 70.31 104 VAL A C 1
ATOM 808 O O . VAL A 1 104 ? 12.772 3.347 -30.809 1.00 70.31 104 VAL A O 1
ATOM 811 N N . LEU A 1 105 ? 12.778 2.082 -28.950 1.00 64.25 105 LEU A N 1
ATOM 812 C CA . LEU A 1 105 ? 13.806 1.149 -29.410 1.00 64.25 105 LEU A CA 1
ATOM 813 C C . LEU A 1 105 ? 13.331 0.309 -30.609 1.00 64.25 105 LEU A C 1
ATOM 815 O O . LEU A 1 105 ? 14.052 0.191 -31.596 1.00 64.25 105 LEU A O 1
ATOM 819 N N . ARG A 1 106 ? 12.079 -0.177 -30.583 1.00 71.00 106 ARG A N 1
ATOM 820 C CA . ARG A 1 106 ? 11.446 -0.866 -31.724 1.00 71.00 106 ARG A CA 1
ATOM 821 C C . ARG A 1 106 ? 11.343 0.034 -32.959 1.00 71.00 106 ARG A C 1
ATOM 823 O O . ARG A 1 106 ? 11.543 -0.442 -34.070 1.00 71.00 106 ARG A O 1
ATOM 830 N N . ARG A 1 107 ? 11.060 1.331 -32.779 1.00 67.62 107 ARG A N 1
ATOM 831 C CA . ARG A 1 107 ? 10.974 2.304 -33.885 1.00 67.62 107 ARG A CA 1
ATOM 832 C C . ARG A 1 107 ? 12.338 2.757 -34.420 1.00 67.62 107 ARG A C 1
ATOM 834 O O . ARG A 1 107 ? 12.440 3.019 -35.611 1.00 67.62 107 ARG A O 1
ATOM 841 N N . ARG A 1 108 ? 13.381 2.845 -33.582 1.00 56.84 108 ARG A N 1
ATOM 842 C CA . ARG A 1 108 ? 14.745 3.281 -33.969 1.00 56.84 108 ARG A CA 1
ATOM 843 C C . ARG A 1 108 ? 15.662 2.141 -34.441 1.00 56.84 108 ARG A C 1
ATOM 845 O O . ARG A 1 108 ? 16.856 2.359 -34.610 1.00 56.84 108 ARG A O 1
ATOM 852 N N . CYS A 1 109 ? 15.140 0.947 -34.719 1.00 46.75 109 CYS A N 1
ATOM 853 C CA . CYS A 1 109 ? 15.942 -0.230 -35.084 1.00 46.75 109 CYS A CA 1
ATOM 854 C C . CYS A 1 109 ? 16.545 -0.198 -36.514 1.00 46.75 109 CYS A C 1
ATOM 856 O O . CYS A 1 109 ? 16.849 -1.244 -37.082 1.00 46.75 109 CYS A O 1
ATOM 858 N N . SER A 1 110 ? 16.713 0.987 -37.114 1.00 48.25 110 SER A N 1
ATOM 859 C CA . SER A 1 110 ? 17.260 1.158 -38.463 1.00 48.25 110 SER A CA 1
ATOM 860 C C . SER A 1 110 ? 18.020 2.484 -38.598 1.00 48.25 110 SER A C 1
ATOM 862 O O . SER A 1 110 ? 17.570 3.390 -39.295 1.00 48.25 110 SER A O 1
ATOM 864 N N . GLY A 1 111 ? 19.165 2.624 -37.925 1.00 45.28 111 GLY A N 1
ATOM 865 C CA . GLY A 1 111 ? 20.104 3.714 -38.214 1.00 45.28 111 GLY A CA 1
ATOM 866 C C . GLY A 1 111 ? 20.912 4.190 -37.012 1.00 45.28 111 GLY A C 1
ATOM 867 O O . GLY A 1 111 ? 20.376 4.732 -36.052 1.00 45.28 111 GLY A O 1
ATOM 868 N N . GLU A 1 112 ? 22.219 4.002 -37.110 1.00 46.16 112 GLU A N 1
ATOM 869 C CA . GLU A 1 112 ? 23.271 4.481 -36.222 1.00 46.16 112 GLU A CA 1
ATOM 870 C C . GLU A 1 112 ? 23.280 6.024 -36.167 1.00 46.16 112 GLU A C 1
ATOM 872 O O . GLU A 1 112 ? 23.901 6.666 -37.005 1.00 46.16 112 GLU A O 1
ATOM 877 N N . LEU A 1 113 ? 22.569 6.650 -35.217 1.00 50.62 113 LEU A N 1
ATOM 878 C CA . LEU A 1 113 ? 22.799 8.061 -34.875 1.00 50.62 113 LEU A CA 1
ATOM 879 C C . LEU A 1 113 ? 22.440 8.387 -33.406 1.00 50.62 113 LEU A C 1
ATOM 881 O O . LEU A 1 113 ? 21.281 8.432 -33.003 1.00 50.62 113 LEU A O 1
ATOM 885 N N . ASP A 1 114 ? 23.505 8.597 -32.635 1.00 58.03 114 ASP A N 1
ATOM 886 C CA . ASP A 1 114 ? 23.674 9.381 -31.402 1.00 58.03 114 ASP A CA 1
ATOM 887 C C . ASP A 1 114 ? 22.696 9.217 -30.210 1.00 58.03 114 ASP A C 1
ATOM 889 O O . ASP A 1 114 ? 21.997 10.134 -29.784 1.00 58.03 114 ASP A O 1
ATOM 893 N N . ILE A 1 115 ? 22.741 8.042 -29.572 1.00 56.22 115 ILE A N 1
ATOM 894 C CA . ILE A 1 115 ? 22.109 7.732 -28.267 1.00 56.22 115 ILE A CA 1
ATOM 895 C C . ILE A 1 115 ? 22.787 8.487 -27.094 1.00 56.22 115 ILE A C 1
ATOM 897 O O . ILE A 1 115 ? 22.285 8.513 -25.966 1.00 56.22 115 ILE A O 1
ATOM 901 N N . THR A 1 116 ? 23.940 9.118 -27.325 1.00 53.38 116 THR A N 1
ATOM 902 C CA . THR A 1 116 ? 24.802 9.615 -26.245 1.00 53.38 116 THR A CA 1
ATOM 903 C C . THR A 1 116 ? 24.190 10.797 -25.488 1.00 53.38 116 THR A C 1
ATOM 905 O O . THR A 1 116 ? 24.218 10.810 -24.256 1.00 53.38 116 THR A O 1
ATOM 908 N N . ASN A 1 117 ? 23.543 11.742 -26.176 1.00 59.78 117 ASN A N 1
ATOM 909 C CA . ASN A 1 117 ? 22.944 12.913 -25.530 1.00 59.78 117 ASN A CA 1
ATOM 910 C C . ASN A 1 117 ? 21.774 12.549 -24.603 1.00 59.78 117 ASN A C 1
ATOM 912 O O . ASN A 1 117 ? 21.708 13.033 -23.473 1.00 59.78 117 ASN A O 1
ATOM 916 N N . GLU A 1 118 ? 20.904 11.634 -25.018 1.00 57.97 118 GLU A N 1
ATOM 917 C CA . GLU A 1 118 ? 19.718 11.235 -24.249 1.00 57.97 118 GLU A CA 1
ATOM 918 C C . GLU A 1 118 ? 20.107 10.415 -22.999 1.00 57.97 118 GLU A C 1
ATOM 920 O O . GLU A 1 118 ? 19.594 10.633 -21.897 1.00 57.97 118 GLU A O 1
ATOM 925 N N . VAL A 1 119 ? 21.130 9.558 -23.123 1.00 58.72 119 VAL A N 1
ATOM 926 C CA . VAL A 1 119 ? 21.730 8.841 -21.983 1.00 58.72 119 VAL A CA 1
ATOM 927 C C . VAL A 1 119 ? 22.418 9.805 -21.009 1.00 58.72 119 VAL A C 1
ATOM 929 O O . VAL A 1 119 ? 22.332 9.614 -19.791 1.00 58.72 119 VAL A O 1
ATOM 932 N N . THR A 1 120 ? 23.071 10.865 -21.498 1.00 62.38 120 THR A N 1
ATOM 933 C CA . THR A 1 120 ? 23.709 11.857 -20.613 1.00 62.38 120 THR A CA 1
ATOM 934 C C . THR A 1 120 ? 22.693 12.700 -19.837 1.00 62.38 120 THR A C 1
ATOM 936 O O . THR A 1 120 ? 22.912 12.959 -18.651 1.00 62.38 120 THR A O 1
ATOM 939 N N . GLU A 1 121 ? 21.567 13.075 -20.446 1.00 69.12 121 GLU A N 1
ATOM 940 C CA . GLU A 1 121 ? 20.436 13.746 -19.783 1.00 69.12 121 GLU A CA 1
ATOM 941 C C . GLU A 1 121 ? 19.825 12.868 -18.675 1.00 69.12 121 GLU A C 1
ATOM 943 O O . GLU A 1 121 ? 19.662 13.310 -17.530 1.00 69.12 121 GLU A O 1
ATOM 948 N N . TYR A 1 122 ? 19.591 11.584 -18.961 1.00 63.75 122 TYR A N 1
ATOM 949 C CA . TYR A 1 122 ? 19.103 10.620 -17.970 1.00 63.75 122 TYR A CA 1
ATOM 950 C C . TYR A 1 122 ? 20.093 10.407 -16.808 1.00 63.75 122 TYR A C 1
ATOM 952 O O . TYR A 1 122 ? 19.710 10.338 -15.638 1.00 63.75 122 TYR A O 1
ATOM 960 N N . LEU A 1 123 ? 21.398 10.363 -17.087 1.00 63.34 123 LEU A N 1
ATOM 961 C CA . LEU A 1 123 ? 22.424 10.270 -16.043 1.00 63.34 123 LEU A CA 1
ATOM 962 C C . LEU A 1 123 ? 22.470 11.523 -15.156 1.00 63.34 123 LEU A C 1
ATOM 964 O O . LEU A 1 123 ? 22.654 11.409 -13.939 1.00 63.34 123 LEU A O 1
ATOM 968 N N . LYS A 1 124 ? 22.296 12.720 -15.728 1.00 74.06 124 LYS A N 1
ATOM 969 C CA . LYS A 1 124 ? 22.252 13.978 -14.962 1.00 74.06 124 LYS A CA 1
ATOM 970 C C . LYS A 1 124 ? 21.070 13.995 -13.996 1.00 74.06 124 LYS A C 1
ATOM 972 O O . LYS A 1 124 ? 21.265 14.240 -12.801 1.00 74.06 124 LYS A O 1
ATOM 977 N N . THR A 1 125 ? 19.873 13.686 -14.490 1.00 72.19 125 THR A N 1
ATOM 978 C CA . THR A 1 125 ? 18.647 13.643 -13.678 1.00 72.19 125 THR A CA 1
ATOM 979 C C . THR A 1 125 ? 18.745 12.576 -12.588 1.00 72.19 125 THR A C 1
ATOM 981 O O . THR A 1 125 ? 18.489 12.857 -11.416 1.00 72.19 125 THR A O 1
ATOM 984 N N . ARG A 1 126 ? 19.259 11.385 -12.908 1.00 66.00 126 ARG A N 1
ATOM 985 C CA . ARG A 1 126 ? 19.426 10.302 -11.930 1.00 66.00 126 ARG A CA 1
ATOM 986 C C . ARG A 1 126 ? 20.447 10.617 -10.832 1.00 66.00 126 ARG A C 1
ATOM 988 O O . ARG A 1 126 ? 20.208 10.313 -9.659 1.00 66.00 126 ARG A O 1
ATOM 995 N N . ARG A 1 127 ? 21.553 11.296 -11.161 1.00 72.25 127 ARG A N 1
ATOM 996 C CA . ARG A 1 127 ? 22.526 11.791 -10.165 1.00 72.25 127 ARG A CA 1
ATOM 997 C C . ARG A 1 127 ? 21.916 12.846 -9.240 1.00 72.25 127 ARG A C 1
ATOM 999 O O . ARG A 1 127 ? 22.261 12.868 -8.057 1.00 72.25 127 ARG A O 1
ATOM 1006 N N . ALA A 1 128 ? 21.018 13.695 -9.744 1.00 71.94 128 ALA A N 1
ATOM 1007 C CA . ALA A 1 128 ? 20.273 14.645 -8.919 1.00 71.94 128 ALA A CA 1
ATOM 1008 C C . ALA A 1 128 ? 19.321 13.913 -7.956 1.00 71.94 128 ALA A C 1
ATOM 1010 O O . ALA A 1 128 ? 19.390 14.140 -6.748 1.00 71.94 128 ALA A O 1
ATOM 1011 N N . SER A 1 129 ? 18.548 12.941 -8.449 1.00 67.62 129 SER A N 1
ATOM 1012 C CA . SER A 1 129 ? 17.654 12.112 -7.627 1.00 67.62 129 SER A CA 1
ATOM 1013 C C . SER A 1 129 ? 18.403 11.357 -6.521 1.00 67.62 129 SER A C 1
ATOM 1015 O O . SER A 1 129 ? 17.983 11.375 -5.364 1.00 67.62 129 SER A O 1
ATOM 1017 N N . LYS A 1 130 ? 19.578 10.780 -6.822 1.00 72.31 130 LYS A N 1
ATOM 1018 C CA . LYS A 1 130 ? 20.452 10.115 -5.833 1.00 72.31 130 LYS A CA 1
ATOM 1019 C C . LYS A 1 130 ? 20.888 11.062 -4.710 1.00 72.31 130 LYS A C 1
ATOM 1021 O O . LYS A 1 130 ? 20.924 10.661 -3.545 1.00 72.31 130 LYS A O 1
ATOM 1026 N N . LYS A 1 131 ? 21.227 12.317 -5.036 1.00 76.06 131 LYS A N 1
ATOM 1027 C CA . LYS A 1 131 ? 21.604 13.339 -4.040 1.00 76.06 131 LYS A CA 1
ATOM 1028 C C . LYS A 1 131 ? 20.422 13.694 -3.137 1.00 76.06 131 LYS A C 1
ATOM 1030 O O . LYS A 1 131 ? 20.605 13.766 -1.923 1.00 76.06 131 LYS A O 1
ATOM 1035 N N . THR A 1 132 ? 19.230 13.848 -3.707 1.00 70.00 132 THR A N 1
ATOM 1036 C CA . THR A 1 132 ? 18.003 14.154 -2.959 1.00 70.00 132 THR A CA 1
ATOM 1037 C C . THR A 1 132 ? 17.619 13.012 -2.020 1.00 70.00 132 THR A C 1
ATOM 1039 O O . THR A 1 132 ? 17.432 13.247 -0.830 1.00 70.00 132 THR A O 1
ATOM 1042 N N . ILE A 1 133 ? 17.625 11.762 -2.499 1.00 68.50 133 ILE A N 1
ATOM 1043 C CA . ILE A 1 133 ? 17.327 10.575 -1.677 1.00 68.50 133 ILE A CA 1
ATOM 1044 C C . ILE A 1 133 ? 18.334 10.436 -0.527 1.00 68.50 133 ILE A C 1
ATOM 1046 O O . ILE A 1 133 ? 17.939 10.254 0.625 1.00 68.50 133 ILE A O 1
ATOM 1050 N N . LYS A 1 134 ? 19.640 10.592 -0.798 1.00 75.00 134 LYS A N 1
ATOM 1051 C CA . LYS A 1 134 ? 20.674 10.577 0.253 1.00 75.00 134 LYS A CA 1
ATOM 1052 C C . LYS A 1 134 ? 20.470 11.684 1.291 1.00 75.00 134 LYS A C 1
ATOM 1054 O O . LYS A 1 134 ? 20.766 11.463 2.463 1.00 75.00 134 LYS A O 1
ATOM 1059 N N . LYS A 1 135 ? 19.993 12.863 0.882 1.00 77.94 135 LYS A N 1
ATOM 1060 C CA . LYS A 1 135 ? 19.678 13.972 1.793 1.00 77.94 135 LYS A CA 1
ATOM 1061 C C . LYS A 1 135 ? 18.469 13.633 2.674 1.00 77.94 135 LYS A C 1
ATOM 1063 O O . LYS A 1 135 ? 18.604 13.668 3.890 1.00 77.94 135 LYS A O 1
ATOM 1068 N N . CYS A 1 136 ? 17.364 13.169 2.088 1.00 62.03 136 CYS A N 1
ATOM 1069 C CA . CYS A 1 136 ? 16.174 12.744 2.832 1.00 62.03 136 CYS A CA 1
ATOM 1070 C C . CYS A 1 136 ? 16.477 11.625 3.842 1.00 62.03 136 CYS A C 1
ATOM 1072 O O . CYS A 1 136 ? 16.016 11.681 4.977 1.00 62.03 136 CYS A O 1
ATOM 1074 N N . LEU A 1 137 ? 17.305 10.640 3.474 1.00 62.22 137 LEU A N 1
ATOM 1075 C CA . LEU A 1 137 ? 17.728 9.575 4.392 1.00 62.22 137 LEU A CA 1
ATOM 1076 C C . LEU A 1 137 ? 18.537 10.108 5.587 1.00 62.22 137 LEU A C 1
ATOM 1078 O O . LEU A 1 137 ? 18.367 9.624 6.707 1.00 62.22 137 LEU A O 1
ATOM 1082 N N . LYS A 1 138 ? 19.394 11.117 5.378 1.00 72.19 138 LYS A N 1
ATOM 1083 C CA . LYS A 1 138 ? 20.119 11.788 6.470 1.00 72.19 138 LYS A CA 1
ATOM 1084 C C . LYS A 1 138 ? 19.173 12.575 7.378 1.00 72.19 138 LYS A C 1
ATOM 1086 O O . LYS A 1 138 ? 19.318 12.493 8.595 1.00 72.19 138 LYS A O 1
ATOM 1091 N N . ASP A 1 139 ? 18.192 13.266 6.805 1.00 66.31 139 ASP A N 1
ATOM 1092 C CA . ASP A 1 139 ? 17.210 14.054 7.557 1.00 66.31 139 ASP A CA 1
ATOM 1093 C C . ASP A 1 139 ? 16.292 13.151 8.405 1.00 66.31 139 ASP A C 1
ATOM 1095 O O . ASP A 1 139 ? 16.027 13.445 9.572 1.00 66.31 139 ASP A O 1
ATOM 1099 N N . ILE A 1 140 ? 15.889 11.991 7.872 1.00 59.47 140 ILE A N 1
ATOM 1100 C CA . ILE A 1 140 ? 15.148 10.952 8.609 1.00 59.47 140 ILE A CA 1
ATOM 1101 C C . ILE A 1 140 ? 15.980 10.424 9.786 1.00 59.47 140 ILE A C 1
ATOM 1103 O O . ILE A 1 140 ? 15.468 10.274 10.896 1.00 59.47 140 ILE A O 1
ATOM 1107 N N . LYS A 1 141 ? 17.280 10.194 9.571 1.00 60.31 141 LYS A N 1
ATOM 1108 C CA . LYS A 1 141 ? 18.214 9.720 10.604 1.00 60.31 141 LYS A CA 1
ATOM 1109 C C . LYS A 1 141 ? 18.447 10.752 11.713 1.00 60.31 141 LYS A C 1
ATOM 1111 O O . LYS A 1 141 ? 18.660 10.359 12.855 1.00 60.31 141 LYS A O 1
ATOM 1116 N N . ALA A 1 142 ? 18.393 12.044 11.390 1.00 59.81 142 ALA A N 1
ATOM 1117 C CA . ALA A 1 142 ? 18.543 13.134 12.354 1.00 59.81 142 ALA A CA 1
ATOM 1118 C C . ALA A 1 142 ? 17.272 13.393 13.187 1.00 59.81 142 ALA A C 1
ATOM 1120 O O . ALA A 1 142 ? 17.370 13.942 14.282 1.00 59.81 142 ALA A O 1
ATOM 1121 N N . LYS A 1 143 ? 16.087 12.995 12.693 1.00 57.97 143 LYS A N 1
ATOM 1122 C CA . LYS A 1 143 ? 14.782 13.343 13.286 1.00 57.97 143 LYS A CA 1
ATOM 1123 C C . LYS A 1 143 ? 14.061 12.184 13.998 1.00 57.97 143 LYS A C 1
ATOM 1125 O O . LYS A 1 143 ? 13.028 12.415 14.619 1.00 57.97 143 LYS A O 1
ATOM 1130 N N . SER A 1 144 ? 14.579 10.950 13.952 1.00 43.41 144 SER A N 1
ATOM 1131 C CA . SER A 1 144 ? 13.941 9.784 14.592 1.00 43.41 144 SER A CA 1
ATOM 1132 C C . SER A 1 144 ? 14.551 9.425 15.957 1.00 43.41 144 SER A C 1
ATOM 1134 O O . SER A 1 144 ? 15.675 8.922 16.026 1.00 43.41 144 SER A O 1
ATOM 1136 N N . SER A 1 145 ? 13.772 9.583 17.031 1.00 52.44 145 SER A N 1
ATOM 1137 C CA . SER A 1 145 ? 13.970 8.847 18.286 1.00 52.44 145 SER A CA 1
ATOM 1138 C C . SER A 1 145 ? 13.441 7.411 18.124 1.00 52.44 145 SER A C 1
ATOM 1140 O O . SER A 1 145 ? 12.291 7.223 17.747 1.00 52.44 145 SER A O 1
ATOM 1142 N N . TRP A 1 146 ? 14.326 6.432 18.361 1.00 50.50 146 TRP A N 1
ATOM 1143 C CA . TRP A 1 146 ? 14.123 5.009 18.713 1.00 50.50 146 TRP A CA 1
ATOM 1144 C C . TRP A 1 146 ? 13.070 4.154 17.940 1.00 50.50 146 TRP A C 1
ATOM 1146 O O . TRP A 1 146 ? 11.869 4.349 18.069 1.00 50.50 146 TRP A O 1
ATOM 1156 N N . SER A 1 147 ? 13.538 3.134 17.189 1.00 53.88 147 SER A N 1
ATOM 1157 C CA . SER A 1 147 ? 12.989 1.750 16.996 1.00 53.88 147 SER A CA 1
ATOM 1158 C C . SER A 1 147 ? 13.284 1.216 15.595 1.00 53.88 147 SER A C 1
ATOM 1160 O O . SER A 1 147 ? 13.898 0.166 15.420 1.00 53.88 147 SER A O 1
ATOM 1162 N N . ILE A 1 148 ? 12.824 1.950 14.576 1.00 44.47 148 ILE A N 1
ATOM 1163 C CA . ILE A 1 148 ? 12.713 1.448 13.196 1.00 44.47 148 ILE A CA 1
ATOM 1164 C C . ILE A 1 148 ? 14.093 1.391 12.524 1.00 44.47 148 ILE A C 1
ATOM 1166 O O . ILE A 1 148 ? 14.347 0.584 11.630 1.00 44.47 148 ILE A O 1
ATOM 1170 N N . SER A 1 149 ? 15.041 2.173 13.043 1.00 46.91 149 SER A N 1
ATOM 1171 C CA . SER A 1 149 ? 16.420 2.215 12.571 1.00 46.91 149 SER A CA 1
ATOM 1172 C C . SER A 1 149 ? 17.193 0.914 12.784 1.00 46.91 149 SER A C 1
ATOM 1174 O O . SER A 1 149 ? 18.187 0.731 12.099 1.00 46.91 149 SER A O 1
ATOM 1176 N N . LYS A 1 150 ? 16.779 -0.017 13.660 1.00 46.00 150 LYS A N 1
ATOM 1177 C CA . LYS A 1 150 ? 17.488 -1.307 13.806 1.00 46.00 150 LYS A CA 1
ATOM 1178 C C . LYS A 1 150 ? 17.150 -2.320 12.706 1.00 46.00 150 LYS A C 1
ATOM 1180 O O . LYS A 1 150 ? 18.042 -3.067 12.321 1.00 46.00 150 LYS A O 1
ATOM 1185 N N . LEU A 1 151 ? 15.933 -2.302 12.154 1.00 44.69 151 LEU A N 1
ATOM 1186 C CA . LEU A 1 151 ? 15.518 -3.210 11.070 1.00 44.69 151 LEU A CA 1
ATOM 1187 C C . LEU A 1 151 ? 15.991 -2.738 9.687 1.00 44.69 151 LEU A C 1
ATOM 1189 O O . LEU A 1 151 ? 16.376 -3.548 8.852 1.00 44.69 151 LEU A O 1
ATOM 1193 N N . VAL A 1 152 ? 16.038 -1.423 9.460 1.00 46.38 152 VAL A N 1
ATOM 1194 C CA . VAL A 1 152 ? 16.493 -0.846 8.179 1.00 46.38 152 VAL A CA 1
ATOM 1195 C C . VAL A 1 152 ? 18.028 -0.828 8.062 1.00 46.38 152 VAL A C 1
ATOM 1197 O O . VAL A 1 152 ? 18.577 -0.818 6.963 1.00 46.38 152 VAL A O 1
ATOM 1200 N N . ARG A 1 153 ? 18.754 -0.879 9.188 1.00 45.44 153 ARG A N 1
ATOM 1201 C CA . ARG A 1 153 ? 20.209 -0.641 9.258 1.00 45.44 153 ARG A CA 1
ATOM 1202 C C . ARG A 1 153 ? 21.099 -1.744 8.691 1.00 45.44 153 ARG A C 1
ATOM 1204 O O . ARG A 1 153 ? 22.290 -1.492 8.536 1.00 45.44 153 ARG A O 1
ATOM 1211 N N . GLN A 1 154 ? 20.581 -2.925 8.361 1.00 42.00 154 GLN A N 1
ATOM 1212 C CA . GLN A 1 154 ? 21.451 -4.017 7.908 1.00 42.00 154 GLN A CA 1
ATOM 1213 C C . GLN A 1 154 ? 21.378 -4.328 6.410 1.00 42.00 154 GLN A C 1
ATOM 1215 O O . GLN A 1 154 ? 22.292 -4.976 5.909 1.00 42.00 154 GLN A O 1
ATOM 1220 N N . ARG A 1 155 ? 20.370 -3.831 5.677 1.00 42.09 155 ARG A N 1
ATOM 1221 C CA . ARG A 1 155 ? 20.150 -4.251 4.280 1.00 42.09 155 ARG A CA 1
ATOM 1222 C C . ARG A 1 155 ? 20.227 -3.125 3.243 1.00 42.09 155 ARG A C 1
ATOM 1224 O O . ARG A 1 155 ? 20.820 -3.311 2.190 1.00 42.09 155 ARG A O 1
ATOM 1231 N N . SER A 1 156 ? 19.737 -1.921 3.547 1.00 49.41 156 SER A N 1
ATOM 1232 C CA . SER A 1 156 ? 19.448 -0.926 2.500 1.00 49.41 156 SER A CA 1
ATOM 1233 C C . SER A 1 156 ? 20.588 0.033 2.130 1.00 49.41 156 SER A C 1
ATOM 1235 O O . SER A 1 156 ? 20.640 0.478 0.989 1.00 49.41 156 SER A O 1
ATOM 1237 N N . GLU A 1 157 ? 21.531 0.359 3.022 1.00 42.12 157 GLU A N 1
ATOM 1238 C CA . GLU A 1 157 ? 22.592 1.330 2.676 1.00 42.12 157 GLU A CA 1
ATOM 1239 C C . GLU A 1 157 ? 23.655 0.742 1.737 1.00 42.12 157 GLU A C 1
ATOM 1241 O O . GLU A 1 157 ? 24.140 1.452 0.857 1.00 42.12 157 GLU A O 1
ATOM 1246 N N . LYS A 1 158 ? 24.000 -0.547 1.888 1.00 43.78 158 LYS A N 1
ATOM 1247 C CA . LYS A 1 158 ? 24.958 -1.212 0.995 1.00 43.78 158 LYS A CA 1
ATOM 1248 C C . LYS A 1 158 ? 24.299 -1.614 -0.318 1.00 43.78 158 LYS A C 1
ATOM 1250 O O . LYS A 1 158 ? 24.834 -1.227 -1.341 1.00 43.78 158 LYS A O 1
ATOM 1255 N N . GLU A 1 159 ? 23.135 -2.269 -0.306 1.00 47.44 159 GLU A N 1
ATOM 1256 C CA . GLU A 1 159 ? 22.477 -2.757 -1.533 1.00 47.44 159 GLU A CA 1
ATOM 1257 C C . GLU A 1 159 ? 21.969 -1.631 -2.448 1.00 47.44 159 GLU A C 1
ATOM 1259 O O . GLU A 1 159 ? 22.096 -1.735 -3.664 1.00 47.44 159 GLU A O 1
ATOM 1264 N N . VAL A 1 160 ? 21.450 -0.518 -1.907 1.00 48.25 160 VAL A N 1
ATOM 1265 C CA . VAL A 1 160 ? 20.948 0.598 -2.737 1.00 48.25 160 VAL A CA 1
ATOM 1266 C C . VAL A 1 160 ? 22.096 1.458 -3.278 1.00 48.25 160 VAL A C 1
ATOM 1268 O O . VAL A 1 160 ? 22.024 1.944 -4.407 1.00 48.25 160 VAL A O 1
ATOM 1271 N N . ALA A 1 161 ? 23.180 1.635 -2.510 1.00 47.66 161 ALA A N 1
ATOM 1272 C CA . ALA A 1 161 ? 24.368 2.343 -2.988 1.00 47.66 161 ALA A CA 1
ATOM 1273 C C . ALA A 1 161 ? 25.145 1.514 -4.022 1.00 47.66 161 ALA A C 1
ATOM 1275 O O . ALA A 1 161 ? 25.503 2.059 -5.065 1.00 47.66 161 ALA A O 1
ATOM 1276 N N . THR A 1 162 ? 25.330 0.208 -3.786 1.00 50.22 162 THR A N 1
ATOM 1277 C CA . THR A 1 162 ? 25.961 -0.698 -4.758 1.00 50.22 162 THR A CA 1
ATOM 1278 C C . THR A 1 162 ? 25.090 -0.914 -5.989 1.00 50.22 162 THR A C 1
ATOM 1280 O O . THR A 1 162 ? 25.642 -0.992 -7.077 1.00 50.22 162 THR A O 1
ATOM 1283 N N . SER A 1 163 ? 23.757 -0.927 -5.861 1.00 54.09 163 SER A N 1
ATOM 1284 C CA . SER A 1 163 ? 22.825 -0.945 -6.998 1.00 54.09 163 SER A CA 1
ATOM 1285 C C . SER A 1 163 ? 22.983 0.304 -7.863 1.00 54.09 163 SER A C 1
ATOM 1287 O O . SER A 1 163 ? 23.210 0.198 -9.064 1.00 54.09 163 SER A O 1
ATOM 1289 N N . PHE A 1 164 ? 22.971 1.500 -7.267 1.00 49.47 164 PHE A N 1
ATOM 1290 C CA . PHE A 1 164 ? 23.160 2.732 -8.035 1.00 49.47 164 PHE A CA 1
ATOM 1291 C C . PHE A 1 164 ? 24.540 2.815 -8.693 1.00 49.47 164 PHE A C 1
ATOM 1293 O O . PHE A 1 164 ? 24.626 3.239 -9.839 1.00 49.47 164 PHE A O 1
ATOM 1300 N N . ASP A 1 165 ? 25.608 2.427 -7.991 1.00 55.97 165 ASP A N 1
ATOM 1301 C CA . ASP A 1 165 ? 26.971 2.460 -8.535 1.00 55.97 165 ASP A CA 1
ATOM 1302 C C . ASP A 1 165 ? 27.192 1.365 -9.599 1.00 55.97 165 ASP A C 1
ATOM 1304 O O . ASP A 1 165 ? 27.899 1.604 -10.576 1.00 55.97 165 ASP A O 1
ATOM 1308 N N . ALA A 1 166 ? 26.533 0.205 -9.484 1.00 56.72 166 ALA A N 1
ATOM 1309 C CA . ALA A 1 166 ? 26.528 -0.842 -10.506 1.00 56.72 166 ALA A CA 1
ATOM 1310 C C . ALA A 1 166 ? 25.716 -0.435 -11.742 1.00 56.72 166 ALA A C 1
ATOM 1312 O O . ALA A 1 166 ? 26.187 -0.626 -12.856 1.00 56.72 166 ALA A O 1
ATOM 1313 N N . VAL A 1 167 ? 24.540 0.177 -11.575 1.00 53.38 167 VAL A N 1
ATOM 1314 C CA . VAL A 1 167 ? 23.717 0.663 -12.693 1.00 53.38 167 VAL A CA 1
ATOM 1315 C C . VAL A 1 167 ? 24.370 1.874 -13.369 1.00 53.38 167 VAL A C 1
ATOM 1317 O O . VAL A 1 167 ? 24.323 1.976 -14.591 1.00 53.38 167 VAL A O 1
ATOM 1320 N N . ASP A 1 168 ? 25.021 2.768 -12.618 1.00 55.34 168 ASP A N 1
ATOM 1321 C CA . ASP A 1 168 ? 25.841 3.844 -13.191 1.00 55.34 168 ASP A CA 1
ATOM 1322 C C . ASP A 1 168 ? 27.056 3.260 -13.932 1.00 55.34 168 ASP A C 1
ATOM 1324 O O . ASP A 1 168 ? 27.350 3.698 -15.037 1.00 55.34 168 ASP A O 1
ATOM 1328 N N . ALA A 1 169 ? 27.729 2.233 -13.397 1.00 55.12 169 ALA A N 1
ATOM 1329 C CA . ALA A 1 169 ? 28.832 1.559 -14.085 1.00 55.12 169 ALA A CA 1
ATOM 1330 C C . ALA A 1 169 ? 28.377 0.783 -15.334 1.00 55.12 169 ALA A C 1
ATOM 1332 O O . ALA A 1 169 ? 29.103 0.776 -16.322 1.00 55.12 169 ALA A O 1
ATOM 1333 N N . ILE A 1 170 ? 27.193 0.165 -15.322 1.00 53.00 170 ILE A N 1
ATOM 1334 C CA . ILE A 1 170 ? 26.594 -0.533 -16.471 1.00 53.00 170 ILE A CA 1
ATOM 1335 C C . ILE A 1 170 ? 26.170 0.475 -17.543 1.00 53.00 170 ILE A C 1
ATOM 1337 O O . ILE A 1 170 ? 26.455 0.256 -18.714 1.00 53.00 170 ILE A O 1
ATOM 1341 N N . LEU A 1 171 ? 25.572 1.606 -17.161 1.00 51.47 171 LEU A N 1
ATOM 1342 C CA . LEU A 1 171 ? 25.129 2.635 -18.104 1.00 51.47 171 LEU A CA 1
ATOM 1343 C C . LEU A 1 171 ? 26.298 3.475 -18.657 1.00 51.47 171 LEU A C 1
ATOM 1345 O O . LEU A 1 171 ? 26.270 3.874 -19.816 1.00 51.47 171 LEU A O 1
ATOM 1349 N N . VAL A 1 172 ? 27.356 3.701 -17.864 1.00 47.81 172 VAL A N 1
ATOM 1350 C CA . VAL A 1 172 ? 28.611 4.347 -18.306 1.00 47.81 172 VAL A CA 1
ATOM 1351 C C . VAL A 1 172 ? 29.472 3.398 -19.152 1.00 47.81 172 VAL A C 1
ATOM 1353 O O . VAL A 1 172 ? 30.164 3.862 -20.052 1.00 47.81 172 VAL A O 1
ATOM 1356 N N . LYS A 1 173 ? 29.432 2.076 -18.909 1.00 46.81 173 LYS A N 1
ATOM 1357 C CA . LYS A 1 173 ? 30.160 1.075 -19.718 1.00 46.81 173 LYS A CA 1
ATOM 1358 C C . LYS A 1 173 ? 29.374 0.543 -20.921 1.00 46.81 173 LYS A C 1
ATOM 1360 O O . LYS A 1 173 ? 29.968 -0.148 -21.745 1.00 46.81 173 LYS A O 1
ATOM 1365 N N . LYS A 1 174 ? 28.075 0.832 -21.051 1.00 46.03 174 LYS A N 1
ATOM 1366 C CA . LYS A 1 174 ? 27.245 0.343 -22.159 1.00 46.03 174 LYS A CA 1
ATOM 1367 C C . LYS A 1 174 ? 26.165 1.351 -22.550 1.00 46.03 174 LYS A C 1
ATOM 1369 O O . LYS A 1 174 ? 25.113 1.441 -21.925 1.00 46.03 174 LYS A O 1
ATOM 1374 N N . VAL A 1 175 ? 26.365 1.973 -23.706 1.00 42.38 175 VAL A N 1
ATOM 1375 C CA . VAL A 1 175 ? 25.299 2.522 -24.563 1.00 42.38 175 VAL A CA 1
ATOM 1376 C C . VAL A 1 175 ? 24.525 1.354 -25.215 1.00 42.38 175 VAL A C 1
ATOM 1378 O O . VAL A 1 175 ? 24.370 1.293 -26.423 1.00 42.38 175 VAL A O 1
ATOM 1381 N N . ASN A 1 176 ? 24.134 0.333 -24.442 1.00 48.94 176 ASN A N 1
ATOM 1382 C CA . ASN A 1 176 ? 23.558 -0.901 -24.988 1.00 48.94 176 ASN A CA 1
ATOM 1383 C C . ASN A 1 176 ? 22.629 -1.589 -23.974 1.00 48.94 176 ASN A C 1
ATOM 1385 O O . ASN A 1 176 ? 22.911 -2.702 -23.521 1.00 48.94 176 ASN A O 1
ATOM 1389 N N . VAL A 1 177 ? 21.551 -0.900 -23.586 1.00 54.19 177 VAL A N 1
ATOM 1390 C CA . VAL A 1 177 ? 20.377 -1.544 -22.976 1.00 54.19 177 VAL A CA 1
ATOM 1391 C C . VAL A 1 177 ? 19.645 -2.265 -24.105 1.00 54.19 177 VAL A C 1
ATOM 1393 O O . VAL A 1 177 ? 19.177 -1.618 -25.038 1.00 54.19 177 VAL A O 1
ATOM 1396 N N . ASP A 1 178 ? 19.610 -3.595 -24.052 1.00 59.50 178 ASP A N 1
ATOM 1397 C CA . ASP A 1 178 ? 18.968 -4.428 -25.074 1.00 59.50 178 ASP A CA 1
ATOM 1398 C C . ASP A 1 178 ? 17.522 -4.777 -24.674 1.00 59.50 178 ASP A C 1
ATOM 1400 O O . ASP A 1 178 ? 17.197 -4.861 -23.485 1.00 59.50 178 ASP A O 1
ATOM 1404 N N . MET A 1 179 ? 16.653 -5.000 -25.667 1.00 68.69 179 MET A N 1
ATOM 1405 C CA . MET A 1 179 ? 15.231 -5.331 -25.494 1.00 68.69 179 MET A CA 1
ATOM 1406 C C . MET A 1 179 ? 15.009 -6.475 -24.502 1.00 68.69 179 MET A C 1
ATOM 1408 O O . MET A 1 179 ? 14.058 -6.431 -23.726 1.00 68.69 179 MET A O 1
ATOM 1412 N N . SER A 1 180 ? 15.896 -7.472 -24.495 1.00 71.81 180 SER A N 1
ATOM 1413 C CA . SER A 1 180 ? 15.844 -8.627 -23.591 1.00 71.81 180 SER A CA 1
ATOM 1414 C C . SER A 1 180 ? 15.866 -8.235 -22.106 1.00 71.81 180 SER A C 1
ATOM 1416 O O . SER A 1 180 ? 15.086 -8.755 -21.311 1.00 71.81 180 SER A O 1
ATOM 1418 N N . GLN A 1 181 ? 16.699 -7.264 -21.724 1.00 72.44 181 GLN A N 1
ATOM 1419 C CA . GLN A 1 181 ? 16.781 -6.777 -20.341 1.00 72.44 181 GLN A CA 1
ATOM 1420 C C . GLN A 1 181 ? 15.538 -5.976 -19.948 1.00 72.44 181 GLN A C 1
ATOM 1422 O O . GLN A 1 181 ? 15.088 -6.031 -18.806 1.00 72.44 181 GLN A O 1
ATOM 1427 N N . LEU A 1 182 ? 14.986 -5.235 -20.907 1.00 71.06 182 LEU A N 1
ATOM 1428 C CA . LEU A 1 182 ? 13.835 -4.369 -20.700 1.00 71.06 182 LEU A CA 1
ATOM 1429 C C . LEU A 1 182 ? 12.533 -5.176 -20.548 1.00 71.06 182 LEU A C 1
ATOM 1431 O O . LEU A 1 182 ? 11.672 -4.800 -19.759 1.00 71.06 182 LEU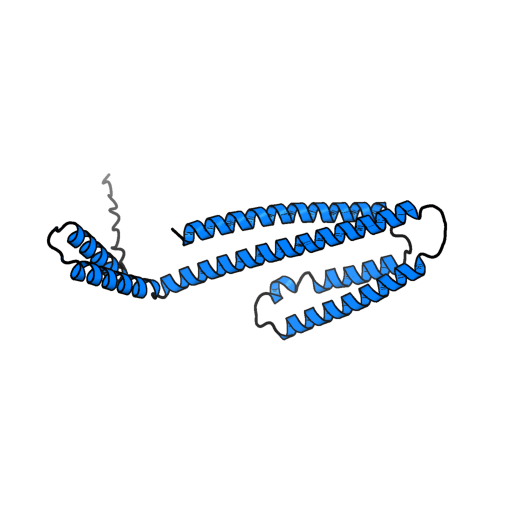 A O 1
ATOM 1435 N N . VAL A 1 183 ? 12.420 -6.305 -21.255 1.00 75.94 183 VAL A N 1
ATOM 1436 C CA . VAL A 1 183 ? 11.330 -7.284 -21.096 1.00 75.94 183 VAL A CA 1
ATOM 1437 C C . VAL A 1 183 ? 11.413 -7.992 -19.741 1.00 75.94 183 VAL A C 1
ATOM 1439 O O . VAL A 1 183 ? 10.397 -8.122 -19.063 1.00 75.94 183 VAL A O 1
ATOM 1442 N N . ASN A 1 184 ? 12.612 -8.390 -19.303 1.00 77.81 184 ASN A N 1
ATOM 1443 C CA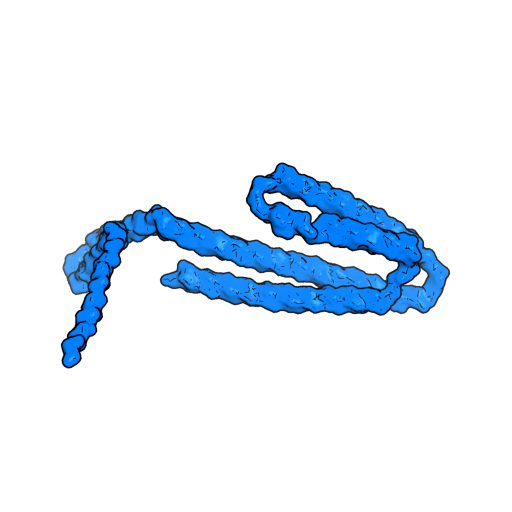 . ASN A 1 184 ? 12.785 -9.014 -17.987 1.00 77.81 184 ASN A CA 1
ATOM 1444 C C . ASN A 1 184 ? 12.363 -8.068 -16.854 1.00 77.81 184 ASN A C 1
ATOM 1446 O O . ASN A 1 184 ? 11.628 -8.471 -15.959 1.00 77.81 184 ASN A O 1
ATOM 1450 N N . LEU A 1 185 ? 12.763 -6.795 -16.929 1.00 77.94 185 LEU A N 1
ATOM 1451 C CA . LEU A 1 185 ? 12.374 -5.789 -15.941 1.00 77.94 185 LEU A CA 1
ATOM 1452 C C . LEU A 1 185 ? 10.856 -5.529 -15.930 1.00 77.94 185 LEU A C 1
ATOM 1454 O O . LEU A 1 185 ? 10.278 -5.330 -14.864 1.00 77.94 185 LEU A O 1
ATOM 1458 N N . GLU A 1 186 ? 10.200 -5.542 -17.096 1.00 83.56 186 GLU A N 1
ATOM 1459 C CA . GLU A 1 186 ? 8.735 -5.443 -17.181 1.00 83.56 186 GLU A CA 1
ATOM 1460 C C . GLU A 1 186 ? 8.048 -6.632 -16.490 1.00 83.56 186 GLU A C 1
ATOM 1462 O O . GLU A 1 186 ? 7.070 -6.431 -15.769 1.00 83.56 186 GLU A O 1
ATOM 1467 N N . SER A 1 187 ? 8.584 -7.846 -16.657 1.00 82.88 187 SER A N 1
ATOM 1468 C CA . SER A 1 187 ? 8.088 -9.056 -15.987 1.00 82.88 187 SER A CA 1
ATOM 1469 C C . SER A 1 187 ? 8.259 -8.984 -14.469 1.00 82.88 187 SER A C 1
ATOM 1471 O O . SER A 1 187 ? 7.316 -9.269 -13.737 1.00 82.88 187 SER A O 1
ATOM 1473 N N . GLU A 1 188 ? 9.422 -8.543 -13.979 1.00 81.56 188 GLU A N 1
ATOM 1474 C CA . GLU A 1 188 ? 9.662 -8.365 -12.539 1.00 81.56 188 GLU A CA 1
ATOM 1475 C C . GLU A 1 188 ? 8.692 -7.343 -11.923 1.00 81.56 188 GLU A C 1
ATOM 1477 O O . GLU A 1 188 ? 8.142 -7.565 -10.845 1.00 81.56 188 GLU A O 1
ATOM 1482 N N . ILE A 1 189 ? 8.429 -6.230 -12.616 1.00 80.75 189 ILE A N 1
ATOM 1483 C CA . ILE A 1 189 ? 7.445 -5.231 -12.173 1.00 80.75 189 ILE A CA 1
ATOM 1484 C C . ILE A 1 1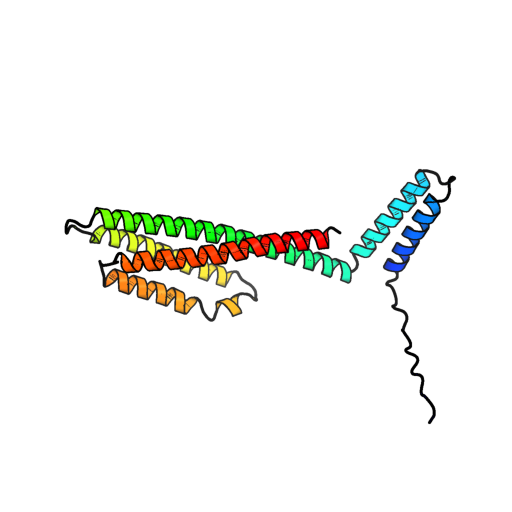89 ? 6.033 -5.820 -12.139 1.00 80.75 189 ILE A C 1
ATOM 1486 O O . ILE A 1 189 ? 5.285 -5.534 -11.204 1.00 80.75 189 ILE A O 1
ATOM 1490 N N . GLN A 1 190 ? 5.674 -6.638 -13.131 1.00 91.00 190 GLN A N 1
ATOM 1491 C CA . GLN A 1 190 ? 4.373 -7.300 -13.190 1.00 91.00 190 GLN A CA 1
ATOM 1492 C C . GLN A 1 190 ? 4.177 -8.262 -12.010 1.00 91.00 190 GLN A C 1
ATOM 1494 O O . GLN A 1 190 ? 3.143 -8.204 -11.348 1.00 91.00 190 GLN A O 1
ATOM 1499 N N . GLU A 1 191 ? 5.178 -9.087 -11.696 1.00 88.25 191 GLU A N 1
ATOM 1500 C CA . GLU A 1 191 ? 5.134 -9.993 -10.541 1.00 88.25 191 GLU A CA 1
ATOM 1501 C C . GLU A 1 191 ? 4.968 -9.224 -9.222 1.00 88.25 191 GLU A C 1
ATOM 1503 O O . GLU A 1 191 ? 4.176 -9.609 -8.357 1.00 88.25 191 GLU A O 1
ATOM 1508 N N . ILE A 1 192 ? 5.681 -8.102 -9.066 1.00 83.44 192 ILE A N 1
ATOM 1509 C CA . ILE A 1 192 ? 5.567 -7.261 -7.870 1.00 83.44 192 ILE A CA 1
ATOM 1510 C C . ILE A 1 192 ? 4.168 -6.636 -7.769 1.00 83.44 192 ILE A C 1
ATOM 1512 O O . ILE A 1 192 ? 3.601 -6.636 -6.674 1.00 83.44 192 ILE A O 1
ATOM 1516 N N . ASP A 1 193 ? 3.602 -6.116 -8.864 1.00 89.19 193 ASP A N 1
ATOM 1517 C CA . ASP A 1 193 ? 2.254 -5.525 -8.851 1.00 89.19 193 ASP A CA 1
ATOM 1518 C C . ASP A 1 193 ? 1.190 -6.564 -8.468 1.00 89.19 193 ASP A C 1
ATOM 1520 O O . ASP A 1 193 ? 0.317 -6.274 -7.650 1.00 89.19 193 ASP A O 1
ATOM 1524 N N . GLU A 1 194 ? 1.307 -7.802 -8.954 1.00 92.31 194 GLU A N 1
ATOM 1525 C CA . GLU A 1 194 ? 0.388 -8.896 -8.612 1.00 92.31 194 GLU A CA 1
ATOM 1526 C C . GLU A 1 194 ? 0.455 -9.282 -7.128 1.00 92.31 194 GLU A C 1
ATOM 1528 O O . GLU A 1 194 ? -0.578 -9.416 -6.456 1.00 92.31 194 GLU A O 1
ATOM 1533 N N . VAL A 1 195 ? 1.667 -9.415 -6.578 1.00 90.31 195 VAL A N 1
ATOM 1534 C CA . VAL A 1 195 ? 1.864 -9.684 -5.144 1.00 90.31 195 VAL A CA 1
ATOM 1535 C C . VAL A 1 195 ? 1.300 -8.538 -4.303 1.00 90.31 195 VAL A C 1
ATOM 1537 O O . VAL A 1 195 ? 0.614 -8.773 -3.302 1.00 90.31 195 VAL A O 1
ATOM 1540 N N . LEU A 1 196 ? 1.557 -7.297 -4.713 1.00 88.31 196 LEU A N 1
ATOM 1541 C CA . LEU A 1 196 ? 1.105 -6.105 -4.009 1.00 88.31 196 LEU A CA 1
ATOM 1542 C C . LEU A 1 196 ? -0.419 -5.948 -4.066 1.00 88.31 196 LEU A C 1
ATOM 1544 O O . LEU A 1 196 ? -1.036 -5.589 -3.063 1.00 88.31 196 LEU A O 1
ATOM 1548 N N . GLU A 1 197 ? -1.045 -6.275 -5.195 1.00 93.56 197 GLU A N 1
ATOM 1549 C CA . GLU A 1 197 ? -2.498 -6.302 -5.337 1.00 93.56 197 GLU A CA 1
ATOM 1550 C C . GLU A 1 197 ? -3.132 -7.365 -4.435 1.00 93.56 197 GLU A C 1
ATOM 1552 O O . GLU A 1 197 ? -4.113 -7.089 -3.732 1.00 93.56 197 GLU A O 1
ATOM 1557 N N . SER A 1 198 ? -2.565 -8.572 -4.411 1.00 93.00 198 SER A N 1
ATOM 1558 C CA . SER A 1 198 ? -3.020 -9.634 -3.513 1.00 93.00 198 SER A CA 1
ATOM 1559 C C . SER A 1 198 ? -2.947 -9.187 -2.050 1.00 93.00 198 SER A C 1
ATOM 1561 O O . SER A 1 198 ? -3.916 -9.339 -1.296 1.00 93.00 198 SER A O 1
ATOM 1563 N N . LEU A 1 199 ? -1.834 -8.565 -1.654 1.00 91.25 199 LEU A N 1
ATOM 1564 C CA . LEU A 1 199 ? -1.629 -8.050 -0.303 1.00 91.25 199 LEU A CA 1
ATOM 1565 C C . LEU A 1 199 ? -2.596 -6.903 0.033 1.00 91.25 199 LEU A C 1
ATOM 1567 O O . LEU A 1 199 ? -3.214 -6.924 1.099 1.00 91.25 199 LEU A O 1
ATOM 1571 N N . PHE A 1 200 ? -2.808 -5.957 -0.885 1.00 93.50 200 PHE A N 1
ATOM 1572 C CA . PHE A 1 200 ? -3.789 -4.878 -0.738 1.00 93.50 200 PHE A CA 1
ATOM 1573 C C . PHE A 1 200 ? -5.196 -5.436 -0.482 1.00 93.50 200 PHE A C 1
ATOM 1575 O O . PHE A 1 200 ? -5.865 -5.045 0.477 1.00 93.50 200 PHE A O 1
ATOM 1582 N N . ARG A 1 201 ? -5.635 -6.415 -1.287 1.00 95.19 201 ARG A N 1
ATOM 1583 C CA . ARG A 1 201 ? -6.947 -7.066 -1.127 1.00 95.19 201 ARG A CA 1
ATOM 1584 C C . ARG A 1 201 ? -7.081 -7.754 0.233 1.00 95.19 201 ARG A C 1
ATOM 1586 O O . ARG A 1 201 ? -8.142 -7.666 0.855 1.00 95.19 201 ARG A O 1
ATOM 1593 N N . HIS A 1 202 ? -6.029 -8.417 0.713 1.00 92.56 202 HIS A N 1
ATOM 1594 C CA . HIS A 1 202 ? -6.023 -9.042 2.039 1.00 92.56 202 HIS A CA 1
ATOM 1595 C C . HIS A 1 202 ? -6.085 -8.009 3.170 1.00 92.56 202 HIS A C 1
ATOM 1597 O O . HIS A 1 202 ? -6.848 -8.200 4.120 1.00 92.56 202 HIS A O 1
ATOM 1603 N N . LEU A 1 203 ? -5.348 -6.901 3.064 1.00 91.81 203 LEU A N 1
ATOM 1604 C CA . LEU A 1 203 ? -5.366 -5.824 4.056 1.00 91.81 203 LEU A CA 1
ATOM 1605 C C . LEU A 1 203 ? -6.746 -5.175 4.172 1.00 91.81 203 LEU A C 1
ATOM 1607 O O . LEU A 1 203 ? -7.241 -5.002 5.284 1.00 91.81 203 LEU A O 1
ATOM 1611 N N . VAL A 1 204 ? -7.398 -4.878 3.045 1.00 95.81 204 VAL A N 1
ATOM 1612 C CA . VAL A 1 204 ? -8.755 -4.306 3.034 1.00 95.81 204 VAL A CA 1
ATOM 1613 C C . VAL A 1 204 ? -9.755 -5.254 3.702 1.00 95.81 204 VAL A C 1
ATOM 1615 O O . VAL A 1 204 ? -10.520 -4.827 4.569 1.00 95.81 204 VAL A O 1
ATOM 1618 N N . LYS A 1 205 ? -9.713 -6.554 3.369 1.00 94.38 205 LYS A N 1
ATOM 1619 C CA . LYS A 1 205 ? -10.563 -7.573 4.012 1.00 94.38 205 LYS A CA 1
ATOM 1620 C C . LYS A 1 205 ? -10.310 -7.648 5.517 1.00 94.38 205 LYS A C 1
ATOM 1622 O O . LYS A 1 205 ? -11.254 -7.586 6.298 1.00 94.38 205 LYS A O 1
ATOM 1627 N N . THR A 1 206 ? -9.044 -7.716 5.921 1.00 90.62 206 THR A N 1
ATOM 1628 C CA . THR A 1 206 ? -8.644 -7.802 7.334 1.00 90.62 206 THR A CA 1
ATOM 1629 C C . THR A 1 206 ? -9.106 -6.570 8.107 1.00 90.62 206 THR A C 1
ATOM 1631 O O . THR A 1 206 ? -9.699 -6.687 9.178 1.00 90.62 206 THR A O 1
ATOM 1634 N N . ARG A 1 207 ? -8.925 -5.374 7.541 1.00 93.50 207 ARG A N 1
ATOM 1635 C CA . ARG A 1 207 ? -9.408 -4.124 8.131 1.00 93.50 207 ARG A CA 1
ATOM 1636 C C . ARG A 1 207 ? -10.926 -4.126 8.301 1.00 93.50 207 ARG A C 1
ATOM 1638 O O . ARG A 1 207 ? -11.402 -3.748 9.365 1.00 93.50 207 ARG A O 1
ATOM 1645 N N . SER A 1 208 ? -11.677 -4.571 7.293 1.00 93.69 208 SER A N 1
ATOM 1646 C CA . SER A 1 208 ? -13.136 -4.698 7.395 1.00 93.69 208 SER A CA 1
ATOM 1647 C C . SER A 1 208 ? -13.540 -5.661 8.513 1.00 93.69 208 SER A C 1
ATOM 1649 O O . SER A 1 208 ? -14.396 -5.317 9.326 1.00 93.69 208 SER A O 1
ATOM 1651 N N . THR A 1 209 ? -12.878 -6.818 8.626 1.00 91.31 209 THR A N 1
ATOM 1652 C CA . THR A 1 209 ? -13.148 -7.758 9.724 1.00 91.31 209 THR A CA 1
ATOM 1653 C C . THR A 1 209 ? -12.830 -7.159 11.093 1.00 91.31 209 THR A C 1
ATOM 1655 O O . THR A 1 209 ? -13.626 -7.310 12.013 1.00 91.31 209 THR A O 1
ATOM 1658 N N . LEU A 1 210 ? -11.727 -6.414 11.226 1.00 87.94 210 LEU A N 1
ATOM 1659 C CA . LEU A 1 210 ? -11.367 -5.734 12.471 1.00 87.94 210 LEU A CA 1
ATOM 1660 C C . LEU A 1 210 ? -12.392 -4.662 12.849 1.00 87.94 210 LEU A C 1
ATOM 1662 O O . LEU A 1 210 ? -12.809 -4.607 14.000 1.00 87.94 210 LEU A O 1
ATOM 1666 N N . LEU A 1 211 ? -12.836 -3.844 11.890 1.00 90.56 211 LEU A N 1
ATOM 1667 C CA . LEU A 1 211 ? -13.875 -2.839 12.126 1.00 90.56 211 LEU A CA 1
ATOM 1668 C C . LEU A 1 211 ? -15.185 -3.483 12.582 1.00 90.56 211 LEU A C 1
ATOM 1670 O O . LEU A 1 211 ? -15.786 -2.994 13.532 1.00 90.56 211 LEU A O 1
ATOM 1674 N N . ASN A 1 212 ? -15.589 -4.597 11.968 1.00 89.31 212 ASN A N 1
ATOM 1675 C CA . ASN A 1 212 ? -16.790 -5.334 12.365 1.00 89.31 212 ASN A CA 1
ATOM 1676 C C . ASN A 1 212 ? -16.678 -5.944 13.770 1.00 89.31 212 ASN A C 1
ATOM 1678 O O . ASN A 1 212 ? -17.683 -6.021 14.466 1.00 89.31 212 ASN A O 1
ATOM 1682 N N . VAL A 1 213 ? -15.484 -6.380 14.184 1.00 85.31 213 VAL A N 1
ATOM 1683 C CA . VAL A 1 213 ? -15.234 -6.905 15.540 1.00 85.31 213 VAL A CA 1
ATOM 1684 C C . VAL A 1 213 ? -15.202 -5.788 16.583 1.00 85.31 213 VAL A C 1
ATOM 1686 O O . VAL A 1 213 ? -15.600 -6.010 17.713 1.00 85.31 213 VAL A O 1
ATOM 1689 N N . ILE A 1 214 ? -14.722 -4.597 16.223 1.00 81.75 214 ILE A N 1
ATOM 1690 C CA . ILE A 1 214 ? -14.644 -3.447 17.141 1.00 81.75 214 ILE A CA 1
ATOM 1691 C C . ILE A 1 214 ? -15.992 -2.710 17.240 1.00 81.75 214 ILE A C 1
ATOM 1693 O O . ILE A 1 214 ? -16.238 -2.018 18.223 1.00 81.75 214 ILE A O 1
ATOM 1697 N N . SER A 1 215 ? -16.845 -2.835 16.220 1.00 76.69 215 SER A N 1
ATOM 1698 C CA . SER A 1 215 ? -18.142 -2.147 16.137 1.00 76.69 215 SER A CA 1
ATOM 1699 C C . SER A 1 215 ? -19.332 -2.985 16.633 1.00 76.69 215 SER A C 1
ATOM 1701 O O . SER A 1 215 ? -20.435 -2.446 16.689 1.00 76.69 215 SER A O 1
ATOM 1703 N N . ASN A 1 216 ? -19.127 -4.269 16.957 1.00 51.75 216 ASN A N 1
ATOM 1704 C CA . ASN A 1 216 ? -20.107 -5.157 17.607 1.00 51.75 216 ASN A CA 1
ATOM 1705 C C . ASN A 1 216 ? -19.722 -5.393 19.067 1.00 51.75 216 ASN A C 1
ATOM 1707 O O . ASN A 1 216 ? -20.651 -5.567 19.883 1.00 51.75 216 ASN A O 1
#

Secondary structure (DSSP, 8-state):
----------------HHHHHHHHHHHHHHHHHH-TT--HHHHHHHHHHHHHHHHHHHHSHHHHHHHHHHHHHHHHHHHHHHHHHHHHHHHHHHHHHHHHHHHHHHHT-S-----HHHHHHHHHHHHHHHHHHHHHHHHHHHH--SSTHHHHTTTHHHHHHHHHHHHHHHHHH-S---HHHHHHHHHHHHHHHHHHHHHHHHHHHHHHHHHHHH--

InterPro domains:
  IPR004320 Protein BPS1, chloroplastic [PF03087] (43-143)

Sequence (216 aa):
MASYHTRSFSFPSNSHPVSEQLDQQLNRLRSSQAASTSSLTSKLSGLNDLYKCVEEFLQLPKNQKTVSQSQQVLDGSLRLIDICSTSRDVLAVSKEQIQNIQSVLRRRCSGELDITNEVTEYLKTRRASKKTIKKCLKDIKAKSSWSISKLVRQRSEKEVATSFDAVDAILVKKVNVDMSQLVNLESEIQEIDEVLESLFRHLVKTRSTLLNVISN

Foldseek 3Di:
DDDDDDDDDDDDPPDDPLRVVLVVLVVVLVVLVVDPPDDPVNNVVSVVSNVVSVVVVCPPPVNVVVVVVLVVVLVVLVVLLVVLVVVLVVLVVVLVVLVVVLVVCVVPVDDDDDPPVVLVVVVVVVVVVVVVVVVVVVVCVVPDDDDPCVVCVPPPPVCVVCVVVVVVVCSVVDPDDDPVNSVVVSVVSVVVNVVSVVVSVVSVVVSVVSCVVVVD

Radius of gyration: 32.04 Å; chains: 1; bounding box: 76×64×86 Å

pLDDT: mean 72.22, std 16.72, range [38.5, 96.06]

Organism: Chenopodium quinoa (NCBI:txid63459)